Protein AF-A0A8J8JZP4-F1 (afdb_monomer_lite)

pLDDT: mean 74.87, std 22.91, range [29.62, 98.25]

Radius of gyration: 24.5 Å; chains: 1; bounding box: 74×83×49 Å

Structure (mmCIF, N/CA/C/O backbone):
data_AF-A0A8J8JZP4-F1
#
_entry.id   AF-A0A8J8JZP4-F1
#
loop_
_atom_site.group_PDB
_atom_site.id
_atom_site.type_symbol
_atom_site.label_atom_id
_atom_site.label_alt_id
_atom_site.label_comp_id
_atom_site.label_asym_id
_atom_site.label_entity_id
_atom_site.label_seq_id
_atom_site.pdbx_PDB_ins_code
_atom_site.Cartn_x
_atom_site.Cartn_y
_atom_site.Cartn_z
_atom_site.occupancy
_atom_site.B_iso_or_equiv
_atom_site.auth_seq_id
_atom_site.auth_comp_id
_atom_site.auth_asym_id
_atom_site.auth_atom_id
_atom_site.pdbx_PDB_model_num
ATOM 1 N N . MET A 1 1 ? 36.838 -51.949 23.622 1.00 34.31 1 MET A N 1
ATOM 2 C CA . MET A 1 1 ? 35.647 -51.985 24.506 1.00 34.31 1 MET A CA 1
ATOM 3 C C . MET A 1 1 ? 34.738 -53.095 24.003 1.00 34.31 1 MET A C 1
ATOM 5 O O . MET A 1 1 ? 34.378 -53.050 22.841 1.00 34.31 1 MET A O 1
ATOM 9 N N . ARG A 1 2 ? 34.695 -54.241 24.701 1.00 31.16 2 ARG A N 1
ATOM 10 C CA . ARG A 1 2 ? 33.618 -54.664 25.635 1.00 31.16 2 ARG A CA 1
ATOM 11 C C . ARG A 1 2 ? 32.252 -54.730 24.929 1.00 31.16 2 ARG A C 1
ATOM 13 O O . ARG A 1 2 ? 31.708 -53.693 24.594 1.00 31.16 2 ARG A O 1
ATOM 20 N N . LEU A 1 3 ? 31.853 -55.917 24.471 1.00 31.78 3 LEU A N 1
ATOM 21 C CA . LEU A 1 3 ? 31.099 -56.971 25.189 1.00 31.78 3 LEU A CA 1
ATOM 22 C C . LEU A 1 3 ? 29.579 -56.764 25.074 1.00 31.78 3 LEU A C 1
ATOM 24 O O . LEU A 1 3 ? 29.019 -55.883 25.712 1.00 31.78 3 LEU A O 1
ATOM 28 N N . LEU A 1 4 ? 28.994 -57.600 24.205 1.00 35.03 4 LEU A N 1
ATOM 29 C CA . LEU A 1 4 ? 27.761 -58.388 24.336 1.00 35.03 4 LEU A CA 1
ATOM 30 C C . LEU A 1 4 ? 26.787 -57.995 25.460 1.00 35.03 4 LEU A C 1
ATOM 32 O O . LEU A 1 4 ? 27.194 -57.973 26.611 1.00 35.03 4 LEU A O 1
ATOM 36 N N . PHE A 1 5 ? 25.490 -57.922 25.147 1.00 33.47 5 PHE A N 1
ATOM 37 C CA . PHE A 1 5 ? 24.497 -58.782 25.804 1.00 33.47 5 PHE A CA 1
ATOM 38 C C . PHE A 1 5 ? 23.275 -58.989 24.902 1.00 33.47 5 PHE A C 1
ATOM 40 O O . PHE A 1 5 ? 22.620 -58.046 24.468 1.00 33.47 5 PHE A O 1
ATOM 47 N N . ILE A 1 6 ? 23.007 -60.264 24.627 1.00 37.38 6 ILE A N 1
ATOM 48 C CA . ILE A 1 6 ? 21.750 -60.791 24.102 1.00 37.38 6 ILE A CA 1
ATOM 49 C C . ILE A 1 6 ? 20.792 -60.927 25.287 1.00 37.38 6 ILE A C 1
ATOM 51 O O . ILE A 1 6 ? 21.180 -61.476 26.317 1.00 37.38 6 ILE A O 1
ATOM 55 N N . LEU A 1 7 ? 19.538 -60.513 25.113 1.00 33.88 7 LEU A N 1
ATOM 56 C CA . LEU A 1 7 ? 18.413 -61.000 25.907 1.00 33.88 7 LEU A CA 1
ATOM 57 C C . LEU A 1 7 ? 17.306 -61.431 24.945 1.00 33.88 7 LEU A C 1
ATOM 59 O O . LEU A 1 7 ? 16.716 -60.617 24.242 1.00 33.88 7 LEU A O 1
ATOM 63 N N . ILE A 1 8 ? 17.070 -62.739 24.916 1.00 38.53 8 ILE A N 1
ATOM 64 C CA . ILE A 1 8 ? 15.886 -63.370 24.340 1.00 38.53 8 ILE A CA 1
ATOM 65 C C . ILE A 1 8 ? 14.921 -63.583 25.501 1.00 38.53 8 ILE A C 1
ATOM 67 O O . ILE A 1 8 ? 15.297 -64.246 26.462 1.00 38.53 8 ILE A O 1
ATOM 71 N N . PHE A 1 9 ? 13.680 -63.117 25.375 1.00 32.16 9 PHE A N 1
ATOM 72 C CA . PHE A 1 9 ? 12.539 -63.829 25.944 1.00 32.16 9 PHE A CA 1
ATOM 73 C C . PHE A 1 9 ? 11.369 -63.816 24.965 1.00 32.16 9 PHE A C 1
ATOM 75 O O . PHE A 1 9 ? 11.053 -62.815 24.327 1.00 32.16 9 PHE A O 1
ATOM 82 N N . ILE A 1 10 ? 10.802 -65.008 24.837 1.00 39.78 10 ILE A N 1
ATOM 83 C CA . ILE A 1 10 ? 9.757 -65.440 23.925 1.00 39.78 10 ILE A CA 1
ATOM 84 C C . ILE A 1 10 ? 8.415 -65.258 24.637 1.00 39.78 10 ILE A C 1
ATOM 86 O O . ILE A 1 10 ? 8.244 -65.778 25.738 1.00 39.78 10 ILE A O 1
ATOM 90 N N . SER A 1 11 ? 7.450 -64.626 23.974 1.00 33.50 11 SER A N 1
ATOM 91 C CA . SER A 1 11 ? 6.027 -64.951 24.118 1.00 33.50 11 SER A CA 1
ATOM 92 C C . SER A 1 11 ? 5.244 -64.435 22.904 1.00 33.50 11 SER A C 1
ATOM 94 O O . SER A 1 11 ? 5.174 -63.245 22.622 1.00 33.50 11 SER A O 1
ATOM 96 N N . SER A 1 12 ? 4.665 -65.365 22.150 1.00 33.47 12 SER A N 1
ATOM 97 C CA . SER A 1 12 ? 3.546 -65.135 21.222 1.00 33.47 12 SER A CA 1
ATOM 98 C C . SER A 1 12 ? 2.300 -65.793 21.838 1.00 33.47 12 SER A C 1
ATOM 100 O O . SER A 1 12 ? 2.461 -66.542 22.806 1.00 33.47 12 SER A O 1
ATOM 102 N N . PRO A 1 13 ? 1.093 -65.701 21.252 1.00 49.69 13 PRO A N 1
ATOM 103 C CA . PRO A 1 13 ? 0.536 -64.736 20.290 1.00 49.69 13 PRO A CA 1
ATOM 104 C C . PRO A 1 13 ? -0.788 -64.129 20.820 1.00 49.69 13 PRO A C 1
ATOM 106 O O . PRO A 1 13 ? -1.406 -64.728 21.686 1.00 49.69 13 PRO A O 1
ATOM 109 N N . LEU A 1 14 ? -1.301 -63.017 20.280 1.00 29.62 14 LEU A N 1
ATOM 110 C CA . LEU A 1 14 ? -2.760 -62.797 20.189 1.00 29.62 14 LEU A CA 1
ATOM 111 C C . LEU A 1 14 ? -3.092 -61.578 19.315 1.00 29.62 14 LEU A C 1
ATOM 113 O O . LEU A 1 14 ? -2.506 -60.510 19.463 1.00 29.62 14 LEU A O 1
ATOM 117 N N . CYS A 1 15 ? -4.040 -61.782 18.399 1.00 34.91 15 CYS A N 1
ATOM 118 C CA . CYS A 1 15 ? -4.673 -60.765 17.568 1.00 34.91 15 CYS A CA 1
ATOM 119 C C . CYS A 1 15 ? -5.188 -59.572 18.379 1.00 34.91 15 CYS A C 1
ATOM 121 O O . CYS A 1 15 ? -5.913 -59.756 19.353 1.00 34.91 15 CYS A O 1
ATOM 123 N N . ALA A 1 16 ? -4.967 -58.372 17.849 1.00 31.72 16 ALA A N 1
ATOM 124 C CA . ALA A 1 16 ? -5.984 -57.330 17.821 1.00 31.72 16 ALA A CA 1
ATOM 125 C C . ALA A 1 16 ? -5.721 -56.441 16.599 1.00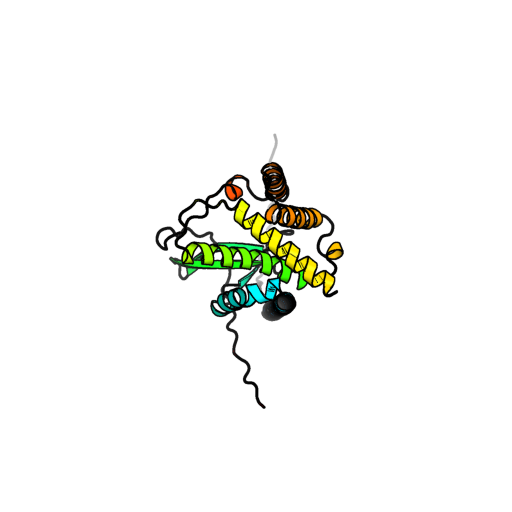 31.72 16 ALA A C 1
ATOM 127 O O . ALA A 1 16 ? -4.667 -55.816 16.486 1.00 31.72 16 ALA A O 1
ATOM 128 N N . GLU A 1 17 ? -6.676 -56.419 15.672 1.00 35.50 17 GLU A N 1
ATOM 129 C CA . GLU A 1 17 ? -6.800 -55.354 14.683 1.00 35.50 17 GLU A CA 1
ATOM 130 C C . GLU A 1 17 ? -6.902 -54.024 15.433 1.00 35.50 17 GLU A C 1
ATOM 132 O O . GLU A 1 17 ? -7.887 -53.761 16.121 1.00 35.50 17 GLU A O 1
ATOM 137 N N . VAL A 1 18 ? -5.887 -53.170 15.311 1.00 33.44 18 VAL A N 1
ATOM 138 C CA . VAL A 1 18 ? -6.036 -51.766 15.685 1.00 33.44 18 VAL A CA 1
ATOM 139 C C . VAL A 1 18 ? -6.576 -51.050 14.458 1.00 33.44 18 VAL A C 1
ATOM 141 O O . VAL A 1 18 ? -5.833 -50.646 13.564 1.00 33.44 18 VAL A O 1
ATOM 144 N N . GLN A 1 19 ? -7.901 -50.917 14.420 1.00 32.47 19 GLN A N 1
ATOM 145 C CA . GLN A 1 19 ? -8.563 -49.879 13.646 1.00 32.47 19 GLN A CA 1
ATOM 146 C C . GLN A 1 19 ? -8.023 -48.525 14.121 1.00 32.47 19 GLN A C 1
ATOM 148 O O . GLN A 1 19 ? -8.456 -47.994 15.141 1.00 32.47 19 GLN A O 1
ATOM 153 N N . PHE A 1 20 ? -7.096 -47.930 13.372 1.00 30.95 20 PHE A N 1
ATOM 154 C CA . PHE A 1 20 ? -6.978 -46.479 13.381 1.00 30.95 20 PHE A CA 1
ATOM 155 C C . PHE A 1 20 ? -8.152 -45.942 12.570 1.00 30.95 20 PHE A C 1
ATOM 157 O O . PHE A 1 20 ? -8.058 -45.724 11.364 1.00 30.95 20 PHE A O 1
ATOM 164 N N . ALA A 1 21 ? -9.281 -45.742 13.248 1.00 30.47 21 ALA A N 1
ATOM 165 C CA . ALA A 1 21 ? -10.246 -44.753 12.812 1.00 30.47 21 ALA A CA 1
ATOM 166 C C . ALA A 1 21 ? -9.529 -43.396 12.850 1.00 30.47 21 ALA A C 1
ATOM 168 O O . ALA A 1 21 ? -9.475 -42.727 13.880 1.00 30.47 21 ALA A O 1
ATOM 169 N N . GLN A 1 22 ? -8.914 -43.008 11.732 1.00 33.69 22 GLN A N 1
ATOM 170 C CA . GLN A 1 22 ? -8.645 -41.604 11.478 1.00 33.69 22 GLN A CA 1
ATOM 171 C C . GLN A 1 22 ? -10.002 -40.964 11.230 1.00 33.69 22 GLN A C 1
ATOM 173 O O . GLN A 1 22 ? -10.553 -41.027 10.132 1.00 33.69 22 GLN A O 1
ATOM 178 N N . THR A 1 23 ? -10.572 -40.395 12.287 1.00 33.47 23 THR A N 1
ATOM 179 C CA . THR A 1 23 ? -11.638 -39.412 12.159 1.00 33.47 23 THR A CA 1
ATOM 180 C C . THR A 1 23 ? -11.144 -38.367 11.153 1.00 33.47 23 THR A C 1
ATOM 182 O O . THR A 1 23 ? -10.070 -37.797 11.375 1.00 33.47 23 THR A O 1
ATOM 185 N N . PRO A 1 24 ? -11.851 -38.127 10.035 1.00 35.91 24 PRO A N 1
ATOM 186 C CA . PRO A 1 24 ? -11.506 -37.028 9.146 1.00 35.91 24 PRO A CA 1
ATOM 187 C C . PRO A 1 24 ? -11.458 -35.741 9.980 1.00 35.91 24 PRO A C 1
ATOM 189 O O . PRO A 1 24 ? -12.314 -35.581 10.860 1.00 35.91 24 PRO A O 1
ATOM 192 N N . PRO A 1 25 ? -10.496 -34.828 9.755 1.00 38.66 25 PRO A N 1
ATOM 193 C CA . PRO A 1 25 ? -10.532 -33.529 10.413 1.00 38.66 25 PRO A CA 1
ATOM 194 C C . PRO A 1 25 ? -11.905 -32.909 10.146 1.00 38.66 25 PRO A C 1
ATOM 196 O O . PRO A 1 25 ? -12.382 -32.920 9.007 1.00 38.66 25 PRO A O 1
ATOM 199 N N . SER A 1 26 ? -12.580 -32.472 11.213 1.00 37.91 26 SER A N 1
ATOM 200 C CA . SER A 1 26 ? -13.977 -32.055 11.134 1.00 37.91 26 SER A CA 1
ATOM 201 C C . SER A 1 26 ? -14.129 -30.963 10.072 1.00 37.91 26 SER A C 1
ATOM 203 O O . SER A 1 26 ? -13.488 -29.913 10.114 1.00 37.91 26 SER A O 1
ATOM 205 N N . GLN A 1 27 ? -14.994 -31.210 9.087 1.00 42.12 27 GLN A N 1
ATOM 206 C CA . GLN A 1 27 ? -15.327 -30.222 8.056 1.00 42.12 27 GLN A CA 1
ATOM 207 C C . GLN A 1 27 ? -16.022 -28.977 8.643 1.00 42.12 27 GLN A C 1
ATOM 209 O O . GLN A 1 27 ? -16.117 -27.959 7.963 1.00 42.12 27 GLN A O 1
ATOM 214 N N . GLN A 1 28 ? -16.459 -29.035 9.907 1.00 41.41 28 GLN A N 1
ATOM 215 C CA . GLN A 1 28 ? -17.099 -27.929 10.620 1.00 41.41 28 GLN A CA 1
ATOM 216 C C . GLN A 1 28 ? -16.127 -26.774 10.922 1.00 41.41 28 GLN A C 1
ATOM 218 O O . GLN A 1 28 ? -16.486 -25.627 10.681 1.00 41.41 28 GLN A O 1
ATOM 223 N N . ASN A 1 29 ? -14.869 -27.047 11.297 1.00 42.59 29 ASN A N 1
ATOM 224 C CA . ASN A 1 29 ? -13.903 -25.979 11.615 1.00 42.59 29 ASN A CA 1
ATOM 225 C C . ASN A 1 29 ? -13.421 -25.194 10.383 1.00 42.59 29 ASN A C 1
ATOM 227 O O . ASN A 1 29 ? -13.049 -24.031 10.496 1.00 42.59 29 ASN A O 1
ATOM 231 N N . ILE A 1 30 ? -13.422 -25.818 9.200 1.00 48.66 30 ILE A N 1
ATOM 232 C CA . ILE A 1 30 ? -12.968 -25.182 7.951 1.00 48.66 30 ILE A CA 1
ATOM 233 C C . ILE A 1 30 ? -14.054 -24.256 7.385 1.00 48.66 30 ILE A C 1
ATOM 235 O O . ILE A 1 30 ? -13.742 -23.279 6.711 1.00 48.66 30 ILE A O 1
ATOM 239 N N . SER A 1 31 ? -15.334 -24.559 7.618 1.00 52.62 31 SER A N 1
ATOM 240 C CA . SER A 1 31 ? -16.439 -23.725 7.130 1.00 52.62 31 SER A CA 1
ATOM 241 C C . SER A 1 31 ? -16.540 -22.415 7.910 1.00 52.62 31 SER A C 1
ATOM 243 O O . SER A 1 31 ? -16.653 -21.356 7.302 1.00 52.62 31 SER A O 1
ATOM 245 N N . GLU A 1 32 ? -16.432 -22.483 9.239 1.00 56.00 32 GLU A N 1
ATOM 246 C CA . GLU A 1 32 ? -16.538 -21.313 10.119 1.00 56.00 32 GLU A CA 1
ATOM 247 C C . GLU A 1 32 ? -15.367 -20.340 9.935 1.00 56.00 32 GLU A C 1
ATOM 249 O O . GLU A 1 32 ? -15.582 -19.133 9.844 1.00 56.00 32 GLU A O 1
ATOM 254 N N . SER A 1 33 ? -14.133 -20.843 9.794 1.00 56.59 33 SER A N 1
ATOM 255 C CA . SER A 1 33 ? -12.961 -19.984 9.571 1.00 56.59 33 SER A CA 1
ATOM 256 C C . SER A 1 33 ? -13.005 -19.275 8.214 1.00 56.59 33 SER A C 1
ATOM 258 O O . SER A 1 33 ? -12.615 -18.118 8.100 1.00 56.59 33 SER A O 1
ATOM 260 N N . VAL A 1 34 ? -13.499 -19.955 7.173 1.00 57.84 34 VAL A N 1
ATOM 261 C CA . VAL A 1 34 ? -13.647 -19.371 5.830 1.00 57.84 34 VAL A CA 1
ATOM 262 C C . VAL A 1 34 ? -14.725 -18.286 5.823 1.00 57.84 34 VAL A C 1
ATOM 264 O O . VAL A 1 34 ? -14.553 -17.252 5.178 1.00 57.84 34 VAL A O 1
ATOM 267 N N . GLU A 1 35 ? -15.822 -18.492 6.548 1.00 61.00 35 GLU A N 1
ATOM 268 C CA . GLU A 1 35 ? -16.905 -17.515 6.644 1.00 61.00 35 GLU A CA 1
ATOM 269 C C . GLU A 1 35 ? -16.517 -16.294 7.492 1.00 61.00 35 GLU A C 1
ATOM 271 O O . GLU A 1 35 ? -16.809 -15.165 7.096 1.00 61.00 35 GLU A O 1
ATOM 276 N N . PHE A 1 36 ? -15.771 -16.498 8.582 1.00 60.28 36 PHE A N 1
ATOM 277 C CA . PHE A 1 36 ? -15.194 -15.427 9.400 1.00 60.28 36 PHE A CA 1
ATOM 278 C C . PHE A 1 36 ? -14.217 -14.552 8.600 1.00 60.28 36 PHE A C 1
ATOM 280 O O . PHE A 1 36 ? -14.387 -13.335 8.531 1.00 60.28 36 PHE A O 1
ATOM 287 N N . ASN A 1 37 ? -13.263 -15.166 7.895 1.00 72.12 37 ASN A N 1
ATOM 288 C CA . ASN A 1 37 ? -12.287 -14.442 7.074 1.00 72.12 37 ASN A CA 1
ATOM 289 C C . ASN A 1 37 ? -12.974 -13.619 5.967 1.00 72.12 37 ASN A C 1
ATOM 291 O O . ASN A 1 37 ? -12.585 -12.488 5.675 1.00 72.12 37 ASN A O 1
ATOM 295 N N . ARG A 1 38 ? -14.058 -14.147 5.383 1.00 74.94 38 ARG A N 1
ATOM 296 C CA . ARG A 1 38 ? -14.877 -13.416 4.406 1.00 74.94 38 ARG A CA 1
ATOM 297 C C . ARG A 1 38 ? -15.566 -12.197 5.023 1.00 74.94 38 ARG A C 1
ATOM 299 O O . ARG A 1 38 ? -15.676 -11.170 4.357 1.00 74.94 38 ARG A O 1
ATOM 306 N N . GLN A 1 39 ? -16.045 -12.297 6.260 1.00 84.88 39 GLN A N 1
ATOM 307 C CA . GLN A 1 39 ? -16.653 -11.162 6.954 1.00 84.88 39 GLN A CA 1
ATOM 308 C C . GLN A 1 39 ? -15.629 -10.061 7.242 1.00 84.88 39 GLN A C 1
ATOM 310 O O . GLN A 1 39 ? -15.934 -8.901 6.969 1.00 84.88 39 GLN A O 1
ATOM 315 N N . GLU A 1 40 ? -14.421 -10.408 7.692 1.00 87.56 40 GLU A N 1
ATOM 316 C CA . GLU A 1 40 ? -13.343 -9.435 7.930 1.00 87.56 40 GLU A CA 1
ATOM 317 C C . GLU A 1 40 ? -12.966 -8.676 6.650 1.00 87.56 40 GLU A C 1
ATOM 319 O O . GLU A 1 40 ? -12.916 -7.447 6.658 1.00 87.56 40 GLU A O 1
ATOM 324 N N . LEU A 1 41 ? -12.822 -9.367 5.511 1.00 90.75 41 LEU A N 1
ATOM 325 C CA . LEU A 1 41 ? -12.558 -8.700 4.229 1.00 90.75 41 LEU A CA 1
ATOM 326 C C . LEU A 1 41 ? -13.702 -7.765 3.811 1.00 90.75 41 LEU A C 1
ATOM 328 O O . LEU A 1 41 ? -13.460 -6.651 3.350 1.00 90.75 41 LEU A O 1
ATOM 332 N N . LEU A 1 42 ? -14.959 -8.174 4.003 1.00 92.88 42 LEU A N 1
ATOM 333 C CA . LEU A 1 42 ? -16.108 -7.313 3.712 1.00 92.88 42 LEU A CA 1
ATOM 334 C C . LEU A 1 42 ? -16.155 -6.082 4.627 1.00 92.88 42 LEU A C 1
ATOM 336 O O . LEU A 1 42 ? -16.536 -4.999 4.179 1.00 92.88 42 LEU A O 1
ATOM 340 N N . MET A 1 43 ? -15.785 -6.223 5.900 1.00 94.75 43 MET A N 1
ATOM 341 C CA . MET A 1 43 ? -15.668 -5.093 6.823 1.00 94.75 43 MET A CA 1
ATOM 342 C C . MET A 1 43 ? -14.509 -4.172 6.435 1.00 94.75 43 MET A C 1
ATOM 344 O O . MET A 1 43 ? -14.692 -2.954 6.417 1.00 94.75 43 MET A O 1
ATOM 348 N N . ALA A 1 44 ? -13.366 -4.732 6.036 1.00 96.25 44 ALA A N 1
ATOM 349 C CA . ALA A 1 44 ? -12.228 -3.981 5.526 1.00 96.25 44 ALA A CA 1
ATOM 350 C C . ALA A 1 44 ? -12.607 -3.151 4.289 1.00 96.25 44 ALA A C 1
ATOM 352 O O . ALA A 1 44 ? -12.397 -1.941 4.276 1.00 96.25 44 ALA A O 1
ATOM 353 N N . ILE A 1 45 ? -13.265 -3.750 3.291 1.00 96.69 45 ILE A N 1
ATOM 354 C CA . ILE A 1 45 ? -13.745 -3.042 2.089 1.00 96.69 45 ILE A CA 1
ATOM 355 C C . ILE A 1 45 ? -14.720 -1.916 2.463 1.00 96.69 45 ILE A C 1
ATOM 357 O O . ILE A 1 45 ? -14.618 -0.799 1.953 1.00 96.69 45 ILE A O 1
ATOM 361 N N . LYS A 1 46 ? -15.643 -2.173 3.400 1.00 96.50 46 LYS A N 1
ATOM 362 C CA . LYS A 1 46 ? -16.564 -1.142 3.901 1.00 96.50 46 LYS A CA 1
ATOM 363 C C . LYS A 1 46 ? -15.832 0.018 4.569 1.00 96.50 46 LYS A C 1
ATOM 365 O O . LYS A 1 46 ? -16.308 1.142 4.444 1.00 96.50 46 LYS A O 1
ATOM 370 N N . LEU A 1 47 ? -14.733 -0.238 5.284 1.00 96.69 47 LEU A N 1
ATOM 371 C CA . LEU A 1 47 ? -13.887 0.802 5.875 1.00 96.69 47 LEU A CA 1
ATOM 372 C C . LEU A 1 47 ? -13.149 1.601 4.800 1.00 96.69 47 LEU A C 1
ATOM 374 O O . LEU A 1 47 ? -13.141 2.828 4.879 1.00 96.69 47 LEU A O 1
ATOM 378 N N . VAL A 1 48 ? -12.594 0.934 3.781 1.00 97.88 48 VAL A N 1
ATOM 379 C CA . VAL A 1 48 ? -11.936 1.602 2.646 1.00 97.88 48 VAL A CA 1
ATOM 380 C C . VAL A 1 48 ? -12.875 2.637 2.022 1.00 97.88 48 VAL A C 1
ATOM 382 O O . VAL A 1 48 ? -12.536 3.820 1.948 1.00 97.88 48 VAL A O 1
ATOM 385 N N . ALA A 1 49 ? -14.110 2.235 1.721 1.00 97.06 49 ALA A N 1
ATOM 386 C CA . ALA A 1 49 ? -15.132 3.090 1.119 1.00 97.06 49 ALA A CA 1
ATOM 387 C C . ALA A 1 49 ? -15.620 4.268 2.000 1.00 97.06 49 ALA A C 1
ATOM 389 O O . ALA A 1 49 ? -16.492 5.020 1.576 1.00 97.06 49 ALA A O 1
ATOM 390 N N . LYS A 1 50 ? -15.122 4.443 3.236 1.00 97.25 50 LYS A N 1
ATOM 391 C CA . LYS A 1 50 ? -15.442 5.611 4.089 1.00 97.25 50 LYS A CA 1
ATOM 392 C C . LYS A 1 50 ? -14.532 6.814 3.860 1.00 97.25 50 LYS A C 1
ATOM 394 O O . LYS A 1 50 ? -14.793 7.876 4.424 1.00 97.25 50 LYS A O 1
ATOM 399 N N . THR A 1 51 ? -13.455 6.640 3.108 1.00 97.75 51 THR A N 1
ATOM 400 C CA . THR A 1 51 ? -12.415 7.654 2.900 1.00 97.75 51 THR A CA 1
ATOM 401 C C . THR A 1 51 ? -12.398 8.097 1.448 1.00 97.75 51 THR A C 1
ATOM 403 O O . THR A 1 51 ? -12.708 7.306 0.563 1.00 97.75 51 THR A O 1
ATOM 406 N N . LYS A 1 52 ? -11.966 9.330 1.188 1.00 97.44 52 LYS A N 1
ATOM 407 C CA . LYS A 1 52 ? -11.760 9.824 -0.174 1.00 97.44 52 LYS A CA 1
ATOM 408 C C . LYS A 1 52 ? -10.699 8.981 -0.888 1.00 97.44 52 LYS A C 1
ATOM 410 O O . LYS A 1 52 ? -10.916 8.553 -2.016 1.00 97.44 52 LYS A O 1
ATOM 415 N N . THR A 1 53 ? -9.580 8.703 -0.212 1.00 96.50 53 THR A N 1
ATOM 416 C CA . THR A 1 53 ? -8.518 7.832 -0.743 1.00 96.50 53 THR A CA 1
ATOM 417 C C . THR A 1 53 ? -9.071 6.460 -1.156 1.00 96.50 53 THR A C 1
ATOM 419 O O . THR A 1 53 ? -8.773 5.963 -2.239 1.00 96.50 53 THR A O 1
ATOM 422 N N . GLY A 1 54 ? -9.923 5.851 -0.329 1.00 96.19 54 GLY A N 1
ATOM 423 C CA . GLY A 1 54 ? -10.528 4.558 -0.633 1.00 96.19 54 GLY A CA 1
ATOM 424 C C . GLY A 1 54 ? -11.637 4.603 -1.687 1.00 96.19 54 GLY A C 1
ATOM 425 O O . GLY A 1 54 ? -11.747 3.669 -2.480 1.00 96.19 54 GLY A O 1
ATOM 426 N N . GLU A 1 55 ? -12.418 5.682 -1.768 1.00 96.56 55 GLU A N 1
ATOM 427 C CA . GLU A 1 55 ? -13.371 5.909 -2.866 1.00 96.56 55 GLU A CA 1
ATOM 428 C C . GLU A 1 55 ? -12.654 5.913 -4.227 1.00 96.56 55 GLU A C 1
ATOM 430 O O . GLU A 1 55 ? -13.117 5.271 -5.168 1.00 96.56 55 GLU A O 1
ATOM 435 N N . GLU A 1 56 ? -11.478 6.545 -4.319 1.00 96.94 56 GLU A N 1
ATOM 436 C CA . GLU A 1 56 ? -10.654 6.547 -5.538 1.00 96.94 56 GLU A CA 1
ATOM 437 C C . GLU A 1 56 ? -10.129 5.147 -5.913 1.00 96.94 56 GLU A C 1
ATOM 439 O O . GLU A 1 56 ? -9.929 4.856 -7.094 1.00 96.94 56 GLU A O 1
ATOM 444 N N . LEU A 1 57 ? -9.920 4.266 -4.928 1.00 97.06 57 LEU A N 1
ATOM 445 C CA . LEU A 1 57 ? -9.444 2.891 -5.136 1.00 97.06 57 LEU A CA 1
ATOM 446 C C . LEU A 1 57 ? -10.574 1.868 -5.327 1.00 97.06 57 LEU A C 1
ATOM 448 O O . LEU A 1 57 ? -10.321 0.760 -5.801 1.00 97.06 57 LEU A O 1
ATOM 452 N N . THR A 1 58 ? -11.820 2.227 -5.009 1.00 96.00 58 THR A N 1
ATOM 453 C CA . THR A 1 58 ? -12.978 1.317 -5.056 1.00 96.00 58 THR A CA 1
ATOM 454 C C . THR A 1 58 ? -13.172 0.649 -6.425 1.00 96.00 58 THR A C 1
ATOM 456 O O . THR A 1 58 ? -13.323 -0.571 -6.447 1.00 96.00 58 THR A O 1
ATOM 459 N N . PRO A 1 59 ? -13.066 1.349 -7.576 1.00 95.19 59 PRO A N 1
ATOM 460 C CA . PRO A 1 59 ? -13.206 0.698 -8.881 1.00 95.19 59 PRO A CA 1
ATOM 461 C C . PRO A 1 59 ? -12.189 -0.428 -9.122 1.00 95.19 59 PRO A C 1
ATOM 463 O O . PRO A 1 59 ? -12.507 -1.427 -9.764 1.00 95.19 59 PRO A O 1
ATOM 466 N N . PHE A 1 60 ? -10.971 -0.286 -8.591 1.00 94.56 60 PHE A N 1
ATOM 467 C CA . PHE A 1 60 ? -9.918 -1.294 -8.707 1.00 94.56 60 PHE A CA 1
ATOM 468 C C . PHE A 1 60 ? -10.161 -2.477 -7.763 1.00 94.56 60 PHE A C 1
ATOM 470 O O . PHE A 1 60 ? -9.914 -3.621 -8.138 1.00 94.56 60 PHE A O 1
ATOM 477 N N . ILE A 1 61 ? -10.684 -2.213 -6.560 1.00 94.25 61 ILE A N 1
ATOM 478 C CA . ILE A 1 61 ? -11.118 -3.259 -5.623 1.00 94.25 61 ILE A CA 1
ATOM 479 C C . ILE A 1 61 ? -12.238 -4.089 -6.253 1.00 94.25 61 ILE A C 1
ATOM 481 O O . ILE A 1 61 ? -12.148 -5.314 -6.272 1.00 94.25 61 ILE A O 1
ATOM 485 N N . ASP A 1 62 ? -13.257 -3.437 -6.813 1.00 91.69 62 ASP A N 1
ATOM 486 C CA . ASP A 1 62 ? -14.389 -4.107 -7.456 1.00 91.69 62 ASP A CA 1
ATOM 487 C C . ASP A 1 62 ? -13.938 -4.972 -8.638 1.00 91.69 62 ASP A C 1
ATOM 489 O O . ASP A 1 62 ? -14.374 -6.116 -8.775 1.00 91.69 62 ASP A O 1
ATOM 493 N N . GLU A 1 63 ? -13.026 -4.461 -9.470 1.00 88.81 63 GLU A N 1
ATOM 494 C CA . GLU A 1 63 ? -12.438 -5.211 -10.581 1.00 88.81 63 GLU A CA 1
ATOM 495 C C . GLU A 1 63 ? -11.693 -6.466 -10.099 1.00 88.81 63 GLU A C 1
ATOM 497 O O . GLU A 1 63 ? -11.896 -7.554 -10.647 1.00 88.81 63 GLU A O 1
ATOM 502 N N . LEU A 1 64 ? -10.858 -6.343 -9.064 1.00 88.56 64 LEU A N 1
ATOM 503 C CA . LEU A 1 64 ? -10.110 -7.469 -8.502 1.00 88.56 64 LEU A CA 1
ATOM 504 C C . LEU A 1 64 ? -11.032 -8.493 -7.825 1.00 88.56 64 LEU A C 1
ATOM 506 O O . LEU A 1 64 ? -10.799 -9.694 -7.950 1.00 88.56 64 LEU A O 1
ATOM 510 N N . LEU A 1 65 ? -12.103 -8.051 -7.160 1.00 87.94 65 LEU A N 1
ATOM 511 C CA . LEU A 1 65 ? -13.114 -8.938 -6.573 1.00 87.94 65 LEU A CA 1
ATOM 512 C C . LEU A 1 65 ? -13.891 -9.710 -7.643 1.00 87.94 65 LEU A C 1
ATOM 514 O O . LEU A 1 65 ? -14.091 -10.913 -7.499 1.00 87.94 65 LEU A O 1
ATOM 518 N N . GLN A 1 66 ? -14.304 -9.049 -8.729 1.00 85.31 66 GLN A N 1
ATOM 519 C CA . GLN A 1 66 ? -14.996 -9.702 -9.849 1.00 85.31 66 GLN A CA 1
ATOM 520 C C . GLN A 1 66 ? -14.130 -10.770 -10.525 1.00 85.31 66 GLN A C 1
ATOM 522 O O . GLN A 1 66 ? -14.656 -11.754 -11.045 1.00 85.31 66 GLN A O 1
ATOM 527 N N . GLN A 1 67 ? -12.811 -10.578 -10.510 1.00 82.94 67 GLN A N 1
ATOM 528 C CA . GLN A 1 67 ? -11.833 -11.523 -11.045 1.00 82.94 67 GLN A CA 1
ATOM 529 C C . GLN A 1 67 ? -11.381 -12.581 -10.027 1.00 82.94 67 GLN A C 1
ATOM 531 O O . GLN A 1 67 ? -10.576 -13.431 -10.397 1.00 82.94 67 GLN A O 1
ATOM 536 N N . ASP A 1 68 ? -11.881 -12.543 -8.785 1.00 83.75 68 ASP A N 1
ATOM 537 C CA . ASP A 1 68 ? -11.447 -13.412 -7.680 1.00 83.75 68 ASP A CA 1
ATOM 538 C C . ASP A 1 68 ? -9.926 -13.335 -7.442 1.00 83.75 68 ASP A C 1
ATOM 540 O O . ASP A 1 68 ? -9.256 -14.350 -7.320 1.00 83.75 68 ASP A O 1
ATOM 544 N N . LYS A 1 69 ? -9.365 -12.117 -7.414 1.00 85.38 69 LYS A N 1
ATOM 545 C CA . LYS A 1 69 ? -7.914 -11.846 -7.301 1.00 85.38 69 LYS A CA 1
ATOM 546 C C . LYS A 1 69 ? -7.470 -11.268 -5.961 1.00 85.38 69 LYS A C 1
ATOM 548 O O . LYS A 1 69 ? -6.315 -10.875 -5.817 1.00 85.38 69 LYS A O 1
ATOM 553 N N . ILE A 1 70 ? -8.377 -11.182 -4.991 1.00 87.50 70 ILE A N 1
ATOM 554 C CA . ILE A 1 70 ? -8.053 -10.818 -3.609 1.00 87.50 70 ILE A CA 1
ATOM 555 C C . ILE A 1 70 ? -8.197 -12.076 -2.765 1.00 87.50 70 ILE A C 1
ATOM 557 O O . ILE A 1 70 ? -9.300 -12.589 -2.575 1.00 87.50 70 ILE A O 1
ATOM 561 N N . HIS A 1 71 ? -7.075 -12.571 -2.263 1.00 85.31 71 HIS A N 1
ATOM 562 C CA . HIS A 1 71 ? -6.998 -13.809 -1.509 1.00 85.31 71 HIS A CA 1
ATOM 563 C C . HIS A 1 71 ? -6.596 -13.534 -0.066 1.00 85.31 71 HIS A C 1
ATOM 565 O O . HIS A 1 71 ? -5.711 -12.728 0.210 1.00 85.31 71 HIS A O 1
ATOM 571 N N . LEU A 1 72 ? -7.225 -14.253 0.859 1.00 84.19 72 LEU A N 1
ATOM 572 C CA . LEU A 1 72 ? -6.815 -14.281 2.257 1.00 84.19 72 LEU A CA 1
ATOM 573 C C . LEU A 1 72 ? -5.966 -15.525 2.480 1.00 84.19 72 LEU A C 1
ATOM 575 O O . LEU A 1 72 ? -6.383 -16.634 2.138 1.00 84.19 72 LEU A O 1
ATOM 579 N N . THR A 1 73 ? -4.777 -15.342 3.035 1.00 81.75 73 THR A N 1
ATOM 580 C CA . THR A 1 73 ? -3.835 -16.431 3.281 1.00 81.75 73 THR A CA 1
ATOM 581 C C . THR A 1 73 ? -3.083 -16.207 4.577 1.00 81.75 73 THR A C 1
ATOM 583 O O . THR A 1 73 ? -2.887 -15.080 5.022 1.00 81.75 73 THR A O 1
ATOM 586 N N . LYS A 1 74 ? -2.604 -17.294 5.171 1.00 80.69 74 LYS A N 1
ATOM 587 C CA . LYS A 1 74 ? -1.746 -17.223 6.341 1.00 80.69 74 LYS A CA 1
ATOM 588 C C . LYS A 1 74 ? -0.337 -16.808 5.925 1.00 80.69 74 LYS A C 1
ATOM 590 O O . LYS A 1 74 ? 0.415 -17.624 5.386 1.00 80.69 74 LYS A O 1
ATOM 595 N N . LEU A 1 75 ? 0.025 -15.558 6.201 1.00 78.62 75 LEU A N 1
ATOM 596 C CA . LEU A 1 75 ? 1.386 -15.051 6.014 1.00 78.62 75 LEU A CA 1
ATOM 597 C C . LEU A 1 75 ? 2.196 -15.147 7.316 1.00 78.62 75 LEU A C 1
ATOM 599 O O . LEU A 1 75 ? 1.686 -15.506 8.382 1.00 78.62 75 LEU A O 1
ATOM 603 N N . GLN A 1 76 ? 3.499 -14.873 7.229 1.00 75.88 76 GLN A N 1
ATOM 604 C CA . GLN A 1 76 ? 4.354 -14.812 8.415 1.00 75.88 76 GLN A CA 1
ATOM 605 C C . GLN A 1 76 ? 3.894 -13.685 9.351 1.00 75.88 76 GLN A C 1
ATOM 607 O O . GLN A 1 76 ? 3.363 -12.664 8.916 1.00 75.88 76 GLN A O 1
ATOM 612 N N . LYS A 1 77 ? 4.101 -13.858 10.662 1.00 70.06 77 LYS A N 1
ATOM 613 C CA . LYS A 1 77 ? 3.748 -12.829 11.649 1.00 70.06 77 LYS A CA 1
ATOM 614 C C . LYS A 1 77 ? 4.484 -11.523 11.319 1.00 70.06 77 LYS A C 1
ATOM 616 O O . LYS A 1 77 ? 5.699 -11.542 11.167 1.00 70.06 77 LYS A O 1
ATOM 621 N N . GLY A 1 78 ? 3.746 -10.415 11.255 1.00 67.50 78 GLY A N 1
ATOM 622 C CA . GLY A 1 78 ? 4.282 -9.098 10.887 1.00 67.50 78 GLY A CA 1
ATOM 623 C C . GLY A 1 78 ? 4.221 -8.786 9.389 1.00 67.50 78 GLY A C 1
ATOM 624 O O . GLY A 1 78 ? 4.486 -7.650 9.018 1.00 67.50 78 GLY A O 1
ATOM 625 N N . HIS A 1 79 ? 3.824 -9.751 8.554 1.00 77.62 79 HIS A N 1
ATOM 626 C CA . HIS A 1 79 ? 3.541 -9.548 7.137 1.00 77.62 79 HIS A CA 1
ATOM 627 C C . HIS A 1 79 ? 2.059 -9.201 6.955 1.00 77.62 79 HIS A C 1
ATOM 629 O O . HIS A 1 79 ? 1.198 -9.998 7.328 1.00 77.62 79 HIS A O 1
ATOM 635 N N . TYR A 1 80 ? 1.755 -8.022 6.415 1.00 75.94 80 TYR A N 1
ATOM 636 C CA . TYR A 1 80 ? 0.380 -7.532 6.275 1.00 75.94 80 TYR A CA 1
ATOM 637 C C . TYR A 1 80 ? -0.281 -7.998 4.968 1.00 75.94 80 TYR A C 1
ATOM 639 O O . TYR A 1 80 ? -1.397 -8.520 4.991 1.00 75.94 80 TYR A O 1
ATOM 647 N N . GLY A 1 81 ? 0.435 -7.912 3.853 1.00 76.00 81 GLY A N 1
ATOM 648 C CA . GLY A 1 81 ? -0.028 -8.379 2.557 1.00 76.00 81 GLY A CA 1
ATOM 649 C C . GLY A 1 81 ? 1.082 -8.324 1.521 1.00 76.00 81 GLY A C 1
ATOM 650 O O . GLY A 1 81 ? 2.154 -7.790 1.786 1.00 76.00 81 GLY A O 1
ATOM 651 N N . GLU A 1 82 ? 0.808 -8.920 0.369 1.00 77.25 82 GLU A N 1
ATOM 652 C CA . GLU A 1 82 ? 1.663 -8.891 -0.809 1.00 77.25 82 GLU A CA 1
ATOM 653 C C . GLU A 1 82 ? 0.781 -8.734 -2.048 1.00 77.25 82 GLU A C 1
ATOM 655 O O . GLU A 1 82 ? -0.259 -9.389 -2.176 1.00 77.25 82 GLU A O 1
ATOM 660 N N . SER A 1 83 ? 1.225 -7.936 -3.008 1.00 71.69 83 SER A N 1
ATOM 661 C CA . SER A 1 83 ? 0.731 -7.970 -4.378 1.00 71.69 83 SER A CA 1
ATOM 662 C C . SER A 1 83 ? 1.802 -8.575 -5.267 1.00 71.69 83 SER A C 1
ATOM 664 O O . SER A 1 83 ? 2.994 -8.294 -5.151 1.00 71.69 83 SER A O 1
ATOM 666 N N . GLY A 1 84 ? 1.376 -9.468 -6.151 1.00 67.00 84 GLY A N 1
ATOM 667 C CA . GLY A 1 84 ? 2.289 -10.219 -6.995 1.00 67.00 84 GLY A CA 1
ATOM 668 C C . GLY A 1 84 ? 1.767 -10.317 -8.410 1.00 67.00 84 GLY A C 1
ATOM 669 O O . GLY A 1 84 ? 0.589 -10.581 -8.634 1.00 67.00 84 GLY A O 1
ATOM 670 N N . GLU A 1 85 ? 2.663 -10.154 -9.378 1.00 63.81 85 GLU A N 1
ATOM 671 C CA . GLU A 1 85 ? 2.468 -10.732 -10.702 1.00 63.81 85 GLU A CA 1
ATOM 672 C C . GLU A 1 85 ? 2.752 -12.227 -10.584 1.00 63.81 85 GLU A C 1
ATOM 674 O O . GLU A 1 85 ? 3.853 -12.612 -10.178 1.00 63.81 85 GLU A O 1
ATOM 679 N N . GLY A 1 86 ? 1.809 -13.094 -10.944 1.00 57.78 86 GLY A N 1
ATOM 680 C CA . GLY A 1 86 ? 2.125 -14.511 -10.864 1.00 57.78 86 GLY A CA 1
ATOM 681 C C . GLY A 1 86 ? 1.348 -15.436 -11.765 1.00 57.78 86 GLY A C 1
ATOM 682 O O . GLY A 1 86 ? 0.304 -15.137 -12.346 1.00 57.78 86 GLY A O 1
ATOM 683 N N . CYS A 1 87 ? 1.964 -16.601 -11.888 1.00 56.53 87 CYS A N 1
ATOM 684 C CA . CYS A 1 87 ? 1.401 -17.768 -12.518 1.00 56.53 87 CYS A CA 1
ATOM 685 C C . CYS A 1 87 ? 0.890 -18.681 -11.412 1.00 56.53 87 CYS A C 1
ATOM 687 O O . CYS A 1 87 ? 1.619 -18.940 -10.453 1.00 56.53 87 CYS A O 1
ATOM 689 N N . VAL A 1 88 ? -0.290 -19.254 -11.586 1.00 57.62 88 VAL A N 1
ATOM 690 C CA . VAL A 1 88 ? -0.755 -20.361 -10.747 1.00 57.62 88 VAL A CA 1
ATOM 691 C C . VAL A 1 88 ? -0.616 -21.677 -11.495 1.00 57.62 88 VAL A C 1
ATOM 693 O O . VAL A 1 88 ? -0.683 -21.721 -12.724 1.00 57.62 88 VAL A O 1
ATOM 696 N N . ILE A 1 89 ? -0.440 -22.774 -10.762 1.00 51.06 89 ILE A N 1
ATOM 697 C CA . ILE A 1 89 ? -0.434 -24.112 -11.355 1.00 51.06 89 ILE A CA 1
ATOM 698 C C . ILE A 1 89 ? -1.859 -24.674 -11.307 1.00 51.06 89 ILE A C 1
ATOM 700 O O . ILE A 1 89 ? -2.400 -24.918 -10.229 1.00 51.06 89 ILE A O 1
ATOM 704 N N . LYS A 1 90 ? -2.468 -24.919 -12.472 1.00 54.47 90 LYS A N 1
ATOM 705 C CA . LYS A 1 90 ? -3.733 -25.664 -12.604 1.00 54.47 90 LYS A CA 1
ATOM 706 C C . LYS A 1 90 ? -3.446 -26.930 -13.408 1.00 54.47 90 LYS A C 1
ATOM 708 O O . LYS A 1 90 ? -2.806 -26.871 -14.450 1.00 54.47 90 LYS A O 1
ATOM 713 N N . ASP A 1 91 ? -3.848 -28.089 -12.895 1.00 69.06 91 ASP A N 1
ATOM 714 C CA . ASP A 1 91 ? -3.698 -29.383 -13.585 1.00 69.06 91 ASP A CA 1
ATOM 715 C C . ASP A 1 91 ? -2.263 -29.668 -14.085 1.00 69.06 91 ASP A C 1
ATOM 717 O O . ASP A 1 91 ? -2.044 -30.192 -15.176 1.00 69.06 91 ASP A O 1
ATOM 721 N N . GLY A 1 92 ? -1.263 -29.280 -13.283 1.00 57.78 92 GLY A N 1
ATOM 722 C CA . GLY A 1 92 ? 0.159 -29.467 -13.594 1.00 57.78 92 GLY A CA 1
ATOM 723 C C . GLY A 1 92 ? 0.736 -28.498 -14.635 1.00 57.78 92 GLY A C 1
ATOM 724 O O . GLY A 1 92 ? 1.879 -28.680 -15.046 1.00 57.78 92 GLY A O 1
ATOM 725 N N . LYS A 1 93 ? -0.017 -27.476 -15.060 1.00 50.28 93 LYS A N 1
ATOM 726 C CA . LYS A 1 93 ? 0.430 -26.435 -15.999 1.00 50.28 93 LYS A CA 1
ATOM 727 C C . LYS A 1 93 ? 0.402 -25.059 -15.346 1.00 50.28 93 LYS A C 1
ATOM 729 O O . LYS A 1 93 ? -0.495 -24.770 -14.559 1.00 50.28 93 LYS A O 1
ATOM 734 N N . TYR A 1 94 ? 1.366 -24.214 -15.697 1.00 58.03 94 TYR A N 1
ATOM 735 C CA . TYR A 1 94 ? 1.379 -22.811 -15.292 1.00 58.03 94 TYR A CA 1
ATOM 736 C C . TYR A 1 94 ? 0.384 -22.003 -16.129 1.00 58.03 94 TYR A C 1
ATOM 738 O O . TYR A 1 94 ? 0.350 -22.134 -17.350 1.00 58.03 94 TYR A O 1
ATOM 746 N N . TYR A 1 95 ? -0.393 -21.158 -15.459 1.00 55.94 95 TYR A N 1
ATOM 747 C CA . TYR A 1 95 ? -1.304 -20.189 -16.056 1.00 55.94 95 TYR A CA 1
ATOM 748 C C . TYR A 1 95 ? -0.974 -18.820 -15.493 1.00 55.94 95 TYR A C 1
ATOM 750 O O . TYR A 1 95 ? -1.018 -18.648 -14.276 1.00 55.94 95 TYR A O 1
ATOM 758 N N . TYR A 1 96 ? -0.654 -17.859 -16.356 1.00 63.69 96 TYR A N 1
ATOM 759 C CA . TYR A 1 96 ? -0.541 -16.466 -15.941 1.00 63.69 96 TYR A CA 1
ATOM 760 C C . TYR A 1 96 ? -1.906 -15.979 -15.453 1.00 63.69 96 TYR A C 1
ATOM 762 O O . TYR A 1 96 ? -2.877 -16.011 -16.206 1.00 63.69 96 TYR A O 1
ATOM 770 N N . GLU A 1 97 ? -1.990 -15.547 -14.197 1.00 64.19 97 GLU A N 1
ATOM 771 C CA . GLU A 1 97 ? -3.209 -14.931 -13.657 1.00 64.19 97 GLU A CA 1
ATOM 772 C C . GLU A 1 97 ? -3.133 -13.407 -13.627 1.00 64.19 97 GLU A C 1
ATOM 774 O O . GLU A 1 97 ? -4.122 -12.730 -13.335 1.00 64.19 97 GLU A O 1
ATOM 779 N N . GLY A 1 98 ? -1.996 -12.842 -14.026 1.00 68.75 98 GLY A N 1
ATOM 780 C CA . GLY A 1 98 ? -1.759 -11.419 -13.884 1.00 68.75 98 GLY A CA 1
ATOM 781 C C . GLY A 1 98 ? -1.449 -11.063 -12.441 1.00 68.75 98 GLY A C 1
ATOM 782 O O . GLY A 1 98 ? -0.850 -11.848 -11.705 1.00 68.75 98 GLY A O 1
ATOM 783 N N . LEU A 1 99 ? -1.825 -9.847 -12.066 1.00 77.75 99 LEU A N 1
ATOM 784 C CA . LEU A 1 99 ? -1.625 -9.341 -10.719 1.00 77.75 99 LEU A CA 1
ATOM 785 C C . LEU A 1 99 ? -2.734 -9.835 -9.789 1.00 77.75 99 LEU A C 1
ATOM 787 O O . LEU A 1 99 ? -3.907 -9.744 -10.150 1.00 77.75 99 LEU A O 1
ATOM 791 N N . PHE A 1 100 ? -2.362 -10.325 -8.612 1.00 82.12 100 PHE A N 1
ATOM 792 C CA . PHE A 1 100 ? -3.274 -10.679 -7.524 1.00 82.12 100 PHE A CA 1
ATOM 793 C C . PHE A 1 100 ? -2.788 -10.079 -6.201 1.00 82.12 100 PHE A C 1
ATOM 795 O O . PHE A 1 100 ? -1.637 -9.659 -6.077 1.00 82.12 100 PHE A O 1
ATOM 802 N N . ILE A 1 101 ? -3.685 -10.044 -5.218 1.00 87.25 101 ILE A N 1
ATOM 803 C CA . ILE A 1 101 ? -3.449 -9.537 -3.868 1.00 87.25 101 ILE A CA 1
ATOM 804 C C . ILE A 1 101 ? -3.597 -10.691 -2.880 1.00 87.25 101 ILE A C 1
ATOM 806 O O . ILE A 1 101 ? -4.595 -11.411 -2.898 1.00 87.25 101 ILE A O 1
ATOM 810 N N . MET A 1 102 ? -2.624 -10.839 -1.990 1.00 87.38 102 MET A N 1
ATOM 811 C CA . MET A 1 102 ? -2.675 -11.707 -0.820 1.00 87.38 102 MET A CA 1
ATOM 812 C C . MET A 1 102 ? -2.693 -10.843 0.435 1.00 87.38 102 MET A C 1
ATOM 814 O O . MET A 1 102 ? -1.770 -10.072 0.664 1.00 87.38 102 MET A O 1
ATOM 818 N N . LEU A 1 103 ? -3.716 -10.988 1.271 1.00 88.38 103 LEU A N 1
ATOM 819 C CA . LEU A 1 103 ? -3.787 -10.332 2.577 1.00 88.38 103 LEU A CA 1
ATOM 820 C C . LEU A 1 103 ? -3.645 -11.375 3.679 1.00 88.38 103 LEU A C 1
ATOM 822 O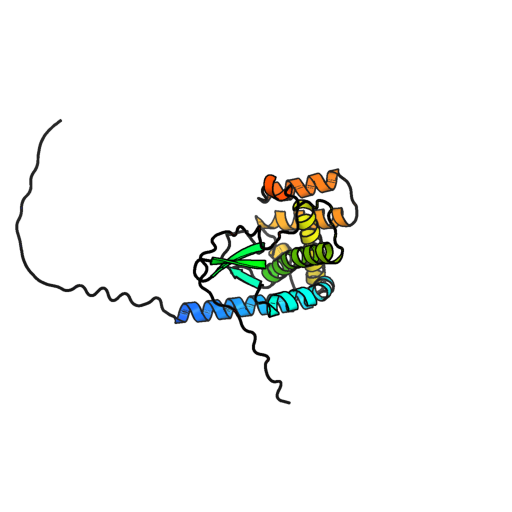 O . LEU A 1 103 ? -4.150 -12.497 3.553 1.00 88.38 103 LEU A O 1
ATOM 826 N N . ASN A 1 104 ? -2.976 -11.001 4.766 1.00 86.19 104 ASN A N 1
ATOM 827 C CA . ASN A 1 104 ? -2.819 -11.888 5.904 1.00 86.19 104 ASN A CA 1
ATOM 828 C C . ASN A 1 104 ? -4.166 -12.108 6.616 1.00 86.19 104 ASN A C 1
ATOM 830 O O . ASN A 1 104 ? -4.832 -11.160 7.035 1.00 86.19 104 ASN A O 1
ATOM 834 N N . ASP A 1 105 ? -4.564 -13.371 6.762 1.00 85.00 105 ASP A N 1
ATOM 835 C CA . ASP A 1 105 ? -5.846 -13.772 7.348 1.00 85.00 105 ASP A CA 1
ATOM 836 C C . ASP A 1 105 ? -5.939 -13.567 8.868 1.00 85.00 105 ASP A C 1
ATOM 838 O O . ASP A 1 105 ? -7.021 -13.683 9.439 1.00 85.00 105 ASP A O 1
ATOM 842 N N . THR A 1 106 ? -4.828 -13.220 9.525 1.00 85.81 106 THR A N 1
ATOM 843 C CA . THR A 1 106 ? -4.800 -12.922 10.963 1.00 85.81 106 THR A CA 1
ATOM 844 C C . THR A 1 106 ? -4.987 -11.443 11.300 1.00 85.81 106 THR A C 1
ATOM 846 O O . THR A 1 106 ? -4.918 -11.087 12.476 1.00 85.81 106 THR A O 1
ATOM 849 N N . LEU A 1 107 ? -5.143 -10.573 10.299 1.00 85.19 107 LEU A N 1
ATOM 850 C CA . LEU A 1 107 ? -5.311 -9.134 10.502 1.00 85.19 107 LEU A CA 1
ATOM 851 C C . LEU A 1 107 ? -6.716 -8.795 10.995 1.00 85.19 107 LEU A C 1
ATOM 853 O O . LEU A 1 107 ? -7.703 -9.393 10.573 1.00 85.19 107 LEU A O 1
ATOM 857 N N . THR A 1 108 ? -6.813 -7.764 11.828 1.00 89.19 108 THR A N 1
ATOM 858 C CA . THR A 1 108 ? -8.095 -7.106 12.099 1.00 89.19 108 THR A CA 1
ATOM 859 C C . THR A 1 108 ? -8.631 -6.430 10.834 1.00 89.19 108 THR A C 1
ATOM 861 O O . THR A 1 108 ? -7.856 -6.012 9.974 1.00 89.19 108 THR A O 1
ATOM 864 N N . SER A 1 109 ? -9.947 -6.213 10.741 1.00 92.12 109 SER A N 1
ATOM 865 C CA . SER A 1 109 ? -10.570 -5.441 9.650 1.00 92.12 109 SER A CA 1
ATOM 866 C C . SER A 1 109 ? -9.858 -4.117 9.322 1.00 92.12 109 SER A C 1
ATOM 868 O O . SER A 1 109 ? -9.757 -3.745 8.155 1.00 92.12 109 SER A O 1
ATOM 870 N N . ALA A 1 110 ? -9.359 -3.389 10.328 1.00 92.69 110 ALA A N 1
ATOM 871 C CA . ALA A 1 110 ? -8.677 -2.110 10.121 1.00 92.69 110 ALA A CA 1
ATOM 872 C C . ALA A 1 110 ? -7.271 -2.286 9.522 1.00 92.69 110 ALA A C 1
ATOM 874 O O . ALA A 1 110 ? -6.898 -1.571 8.590 1.00 92.69 110 ALA A O 1
ATOM 875 N N . GLU A 1 111 ? -6.497 -3.252 10.019 1.00 91.69 111 GLU A N 1
ATOM 876 C CA . GLU A 1 111 ? -5.186 -3.592 9.454 1.00 91.69 111 GLU A CA 1
ATOM 877 C C . GLU A 1 111 ? -5.333 -4.164 8.042 1.00 91.69 111 GLU A C 1
ATOM 879 O O . GLU A 1 111 ? -4.572 -3.804 7.146 1.00 91.69 111 GLU A O 1
ATOM 884 N N . MET A 1 112 ? -6.354 -4.992 7.818 1.00 93.19 112 MET A N 1
ATOM 885 C CA . MET A 1 112 ? -6.676 -5.547 6.510 1.00 93.19 112 MET A CA 1
ATOM 886 C C . MET A 1 112 ? -7.095 -4.454 5.524 1.00 93.19 112 MET A C 1
ATOM 888 O O . MET A 1 112 ? -6.644 -4.475 4.385 1.00 93.19 112 MET A O 1
ATOM 892 N N . ALA A 1 113 ? -7.889 -3.463 5.946 1.00 96.25 113 ALA A N 1
ATOM 893 C CA . ALA A 1 113 ? -8.230 -2.311 5.109 1.00 96.25 113 ALA A CA 1
ATOM 894 C C . ALA A 1 113 ? -6.981 -1.503 4.729 1.00 96.25 113 ALA A C 1
ATOM 896 O O . ALA A 1 113 ? -6.812 -1.125 3.573 1.00 96.25 113 ALA A O 1
ATOM 897 N N . SER A 1 114 ? -6.086 -1.283 5.697 1.00 95.31 114 SER A N 1
ATOM 898 C CA . SER A 1 114 ? -4.804 -0.610 5.479 1.00 95.31 114 SER A CA 1
ATOM 899 C C . SER A 1 114 ? -3.931 -1.360 4.469 1.00 95.31 114 SER A C 1
ATOM 901 O O . SER A 1 114 ? -3.435 -0.765 3.514 1.00 95.31 114 SER A O 1
ATOM 903 N N . SER A 1 115 ? -3.791 -2.677 4.641 1.00 94.19 115 SER A N 1
ATOM 904 C CA . SER A 1 115 ? -3.035 -3.532 3.725 1.00 94.19 115 SER A CA 1
ATOM 905 C C . SER A 1 115 ? -3.677 -3.583 2.339 1.00 94.19 115 SER A C 1
ATOM 907 O O . SER A 1 115 ? -2.979 -3.488 1.340 1.00 94.19 115 SER A O 1
ATOM 909 N N . LEU A 1 116 ? -5.006 -3.665 2.253 1.00 96.19 116 LEU A N 1
ATOM 910 C CA . LEU A 1 116 ? -5.720 -3.670 0.979 1.00 96.19 116 LEU A CA 1
ATOM 911 C C . LEU A 1 116 ? -5.485 -2.372 0.195 1.00 96.19 116 LEU A C 1
ATOM 913 O O . LEU A 1 116 ? -5.247 -2.425 -1.007 1.00 96.19 116 LEU A O 1
ATOM 917 N N . VAL A 1 117 ? -5.514 -1.214 0.861 1.00 97.94 117 VAL A N 1
ATOM 918 C CA . VAL A 1 117 ? -5.204 0.079 0.226 1.00 97.94 117 VAL A CA 1
ATOM 919 C C . VAL A 1 117 ? -3.782 0.095 -0.327 1.00 97.94 117 VAL A C 1
ATOM 921 O O . VAL A 1 117 ? -3.576 0.564 -1.448 1.00 97.94 117 VAL A O 1
ATOM 924 N N . HIS A 1 118 ? -2.819 -0.442 0.424 1.00 96.69 118 HIS A N 1
ATOM 925 C CA . HIS A 1 118 ? -1.437 -0.572 -0.031 1.00 96.69 118 HIS A CA 1
ATOM 926 C C . HIS A 1 118 ? -1.358 -1.418 -1.314 1.00 96.69 118 HIS A C 1
ATOM 928 O O . HIS A 1 118 ? -0.915 -0.932 -2.354 1.00 96.69 118 HIS A O 1
ATOM 934 N N . GLU A 1 119 ? -1.888 -2.642 -1.283 1.00 94.50 119 GLU A N 1
ATOM 935 C CA . GLU A 1 119 ? -1.774 -3.575 -2.410 1.00 94.50 119 GLU A CA 1
ATOM 936 C C . GLU A 1 119 ? -2.563 -3.140 -3.654 1.00 94.50 119 GLU A C 1
ATOM 938 O O . GLU A 1 119 ? -2.112 -3.302 -4.790 1.00 94.50 119 GLU A O 1
ATOM 943 N N . VAL A 1 120 ? -3.734 -2.525 -3.478 1.00 95.19 120 VAL A N 1
ATOM 944 C CA . VAL A 1 120 ? -4.516 -1.996 -4.608 1.00 95.19 120 VAL A CA 1
ATOM 945 C C . VAL A 1 120 ? -3.836 -0.773 -5.223 1.00 95.19 120 VAL A C 1
ATOM 947 O O . VAL A 1 120 ? -3.969 -0.541 -6.426 1.00 95.19 120 VAL A O 1
ATOM 950 N N . THR A 1 121 ? -3.067 -0.009 -4.442 1.00 95.56 121 THR A N 1
ATOM 951 C CA . THR A 1 121 ? -2.270 1.099 -4.982 1.00 95.56 121 THR A CA 1
ATOM 952 C C . THR A 1 121 ? -1.213 0.582 -5.957 1.00 95.56 121 THR A C 1
ATOM 954 O O . THR A 1 121 ? -1.095 1.131 -7.055 1.00 95.56 121 THR A O 1
ATOM 957 N N . HIS A 1 122 ? -0.525 -0.519 -5.632 1.00 91.19 122 HIS A N 1
ATOM 958 C CA . HIS A 1 122 ? 0.389 -1.186 -6.570 1.00 91.19 122 HIS A CA 1
ATOM 959 C C . HIS A 1 122 ? -0.319 -1.605 -7.859 1.00 91.19 122 HIS A C 1
ATOM 961 O O . HIS A 1 122 ? 0.154 -1.305 -8.959 1.00 91.19 122 HIS A O 1
ATOM 967 N N . TYR A 1 123 ? -1.493 -2.234 -7.736 1.00 89.31 123 TYR A N 1
ATOM 968 C CA . TYR A 1 123 ? -2.288 -2.650 -8.892 1.00 89.31 123 TYR A CA 1
ATOM 969 C C . TYR A 1 123 ? -2.683 -1.472 -9.791 1.00 89.31 123 TYR A C 1
ATOM 971 O O . TYR A 1 123 ? -2.480 -1.525 -11.008 1.00 89.31 123 TYR A O 1
ATOM 979 N N . ARG A 1 124 ? -3.198 -0.386 -9.199 1.00 91.19 124 ARG A N 1
ATOM 980 C CA . ARG A 1 124 ? -3.534 0.850 -9.916 1.00 91.19 124 ARG A CA 1
ATOM 981 C C . ARG A 1 124 ? -2.317 1.402 -10.654 1.00 91.19 124 ARG A C 1
ATOM 983 O O . ARG A 1 124 ? -2.415 1.692 -11.842 1.00 91.19 124 ARG A O 1
ATOM 990 N N . MET A 1 125 ? -1.172 1.508 -9.980 1.00 88.38 125 MET A N 1
ATOM 991 C CA . MET A 1 125 ? 0.054 2.038 -10.578 1.00 88.38 125 MET A CA 1
ATOM 992 C C . MET A 1 125 ? 0.514 1.205 -11.780 1.00 88.38 125 MET A C 1
ATOM 994 O O . MET A 1 125 ? 0.838 1.772 -12.821 1.00 88.38 125 MET A O 1
ATOM 998 N N . ILE A 1 126 ? 0.496 -0.129 -11.685 1.00 83.75 126 ILE A N 1
ATOM 999 C CA . ILE A 1 126 ? 0.828 -1.006 -12.821 1.00 83.75 126 ILE A CA 1
ATOM 1000 C C . ILE A 1 126 ? -0.161 -0.803 -13.971 1.00 83.75 126 ILE A C 1
ATOM 1002 O O . ILE A 1 126 ? 0.256 -0.673 -15.123 1.00 83.75 126 ILE A O 1
ATOM 1006 N N . LYS A 1 127 ? -1.463 -0.729 -13.674 1.00 83.75 127 LYS A N 1
ATOM 1007 C CA . LYS A 1 127 ? -2.497 -0.505 -14.689 1.00 83.75 127 LYS A CA 1
ATOM 1008 C C . LYS A 1 127 ? -2.311 0.833 -15.408 1.00 83.75 127 LYS A C 1
ATOM 1010 O O . LYS A 1 127 ? -2.412 0.873 -16.634 1.00 83.75 127 LYS A O 1
ATOM 1015 N N . ASP A 1 128 ? -1.965 1.888 -14.675 1.00 85.19 128 ASP A N 1
ATOM 1016 C CA . ASP A 1 128 ? -1.677 3.210 -15.234 1.00 85.19 128 ASP A CA 1
ATOM 1017 C C . ASP A 1 128 ? -0.423 3.183 -16.127 1.00 85.19 128 ASP A C 1
ATOM 1019 O O . ASP A 1 128 ? -0.461 3.687 -17.251 1.00 85.19 128 ASP A O 1
ATOM 1023 N N . LEU A 1 129 ? 0.668 2.532 -15.695 1.00 79.44 129 LEU A N 1
ATOM 1024 C CA . LEU A 1 129 ? 1.877 2.373 -16.520 1.00 79.44 129 LEU A CA 1
ATOM 1025 C C . LEU A 1 129 ? 1.587 1.640 -17.838 1.00 79.44 129 LEU A C 1
ATOM 1027 O O . LEU A 1 129 ? 2.075 2.049 -18.896 1.00 79.44 129 LEU A O 1
ATOM 1031 N N . VAL A 1 130 ? 0.785 0.571 -17.781 1.00 77.31 130 VAL A N 1
ATOM 1032 C CA . VAL A 1 130 ? 0.373 -0.201 -18.964 1.00 77.31 130 VAL A CA 1
ATOM 1033 C C . VAL A 1 130 ? -0.492 0.648 -19.891 1.00 77.31 130 VAL A C 1
ATOM 1035 O O . VAL A 1 130 ? -0.215 0.721 -21.087 1.00 77.31 130 VAL A O 1
ATOM 1038 N N . ALA A 1 131 ? -1.504 1.331 -19.353 1.00 79.44 131 ALA A N 1
ATOM 1039 C CA . ALA A 1 131 ? -2.407 2.174 -20.135 1.00 79.44 131 ALA A CA 1
ATOM 1040 C C . ALA A 1 131 ? -1.675 3.330 -20.837 1.00 79.44 131 ALA A C 1
ATOM 1042 O O . ALA A 1 131 ? -2.026 3.701 -21.957 1.00 79.44 131 ALA A O 1
ATOM 1043 N N . LEU A 1 132 ? -0.637 3.876 -20.201 1.00 80.12 132 LEU A N 1
ATOM 1044 C CA . LEU A 1 132 ? 0.187 4.956 -20.742 1.00 80.12 132 LEU A CA 1
ATOM 1045 C C . LEU A 1 132 ? 1.316 4.466 -21.664 1.00 80.12 132 LEU A C 1
ATOM 1047 O O . LEU A 1 132 ? 2.068 5.292 -22.185 1.00 80.12 132 LEU A O 1
ATOM 1051 N N . ASN A 1 133 ? 1.446 3.149 -21.877 1.00 72.06 133 ASN A N 1
ATOM 1052 C CA . ASN A 1 133 ? 2.533 2.528 -22.640 1.00 72.06 133 ASN A CA 1
ATOM 1053 C C . ASN A 1 133 ? 3.923 3.017 -22.180 1.00 72.06 133 ASN A C 1
ATOM 1055 O O . ASN A 1 133 ? 4.818 3.308 -22.981 1.00 72.06 133 ASN A O 1
ATOM 1059 N N . MET A 1 134 ? 4.075 3.186 -20.864 1.00 68.31 134 MET A N 1
ATOM 1060 C CA . MET A 1 134 ? 5.300 3.680 -20.252 1.00 68.31 134 MET A CA 1
ATOM 1061 C C . MET A 1 134 ? 6.351 2.569 -20.214 1.00 68.31 134 MET A C 1
ATOM 1063 O O . MET A 1 134 ? 6.140 1.523 -19.609 1.00 68.31 134 MET A O 1
ATOM 1067 N N . ASN A 1 135 ? 7.504 2.828 -20.837 1.00 62.88 135 ASN A N 1
ATOM 1068 C CA . ASN A 1 135 ? 8.628 1.886 -20.939 1.00 62.88 135 ASN A CA 1
ATOM 1069 C C . ASN A 1 135 ? 9.861 2.308 -20.121 1.00 62.88 135 ASN A C 1
ATOM 1071 O O . ASN A 1 135 ? 10.958 1.800 -20.352 1.00 62.88 135 ASN A O 1
ATOM 1075 N N . PHE A 1 136 ? 9.731 3.270 -19.204 1.00 62.84 136 PHE A N 1
ATOM 1076 C CA . PHE A 1 136 ? 10.854 3.655 -18.349 1.00 62.84 136 PHE A CA 1
ATOM 1077 C C . PHE A 1 136 ? 10.988 2.709 -17.151 1.00 62.84 136 PHE A C 1
ATOM 1079 O O . PHE A 1 136 ? 9.984 2.206 -16.645 1.00 62.84 136 PHE A O 1
ATOM 1086 N N . PRO A 1 137 ? 12.223 2.472 -16.678 1.00 68.50 137 PRO A N 1
ATOM 1087 C CA . PRO A 1 137 ? 12.455 1.591 -15.550 1.00 68.50 137 PRO A CA 1
ATOM 1088 C C . PRO A 1 137 ? 11.927 2.230 -14.263 1.00 68.50 137 PRO A C 1
ATOM 1090 O O . PRO A 1 137 ? 12.472 3.231 -13.800 1.00 68.50 137 PRO A O 1
ATOM 1093 N N . VAL A 1 138 ? 10.882 1.650 -13.671 1.00 79.69 138 VAL A N 1
ATOM 1094 C CA . VAL A 1 138 ? 10.426 2.027 -12.326 1.00 79.69 138 VAL A CA 1
ATOM 1095 C C . VAL A 1 138 ? 10.912 0.978 -11.342 1.00 79.69 138 VAL A C 1
ATOM 1097 O O . VAL A 1 138 ? 10.673 -0.211 -11.535 1.00 79.69 138 VAL A O 1
ATOM 1100 N N . GLN A 1 139 ? 11.620 1.407 -10.303 1.00 88.56 139 GLN A N 1
ATOM 1101 C CA . GLN A 1 139 ? 12.069 0.508 -9.245 1.00 88.56 139 GLN A CA 1
ATOM 1102 C C . GLN A 1 139 ? 10.904 0.115 -8.333 1.00 88.56 139 GLN A C 1
ATOM 1104 O O . GLN A 1 139 ? 10.027 0.939 -8.066 1.00 88.56 139 GLN A O 1
ATOM 1109 N N . VAL A 1 140 ? 10.936 -1.104 -7.792 1.00 88.62 140 VAL A N 1
ATOM 1110 C CA . VAL A 1 140 ? 9.989 -1.559 -6.756 1.00 88.62 140 VAL A CA 1
ATOM 1111 C C . VAL A 1 140 ? 9.967 -0.592 -5.569 1.00 88.62 140 VAL A C 1
ATOM 1113 O O . VAL A 1 140 ? 8.898 -0.264 -5.073 1.00 88.62 140 VAL A O 1
ATOM 1116 N N . ALA A 1 141 ? 11.113 -0.033 -5.169 1.00 93.69 141 ALA A N 1
ATOM 1117 C CA . ALA A 1 141 ? 11.161 0.972 -4.107 1.00 93.69 141 ALA A CA 1
ATOM 1118 C C . ALA A 1 141 ? 10.213 2.163 -4.345 1.00 93.69 141 ALA A C 1
ATOM 1120 O O . ALA A 1 141 ? 9.552 2.619 -3.417 1.00 93.69 141 ALA A O 1
ATOM 1121 N N . ALA A 1 142 ? 10.102 2.653 -5.583 1.00 92.12 142 ALA A N 1
ATOM 1122 C CA . ALA A 1 142 ? 9.203 3.762 -5.900 1.00 92.12 142 ALA A CA 1
ATOM 1123 C C . ALA A 1 142 ? 7.721 3.364 -5.766 1.00 92.12 142 ALA A C 1
ATOM 1125 O O . 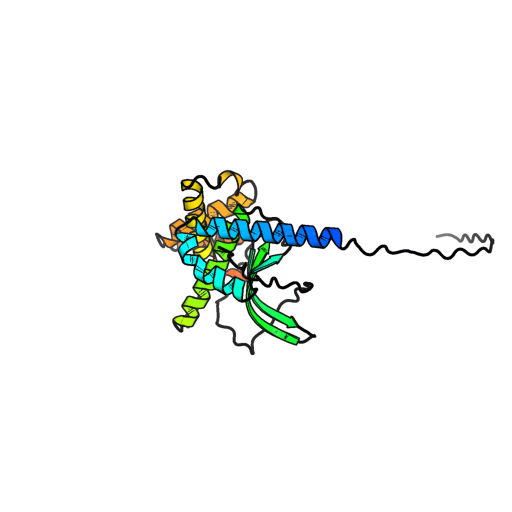ALA A 1 142 ? 6.901 4.181 -5.346 1.00 92.12 142 ALA A O 1
ATOM 1126 N N . PHE A 1 143 ? 7.394 2.110 -6.086 1.00 91.88 143 PHE A N 1
ATOM 1127 C CA . PHE A 1 143 ? 6.075 1.521 -5.868 1.00 91.88 143 PHE A CA 1
ATOM 1128 C C . PHE A 1 143 ? 5.736 1.453 -4.378 1.00 91.88 143 PHE A C 1
ATOM 1130 O O . PHE A 1 143 ? 4.741 2.041 -3.957 1.00 91.88 143 PHE A O 1
ATOM 1137 N N . GLU A 1 144 ? 6.608 0.840 -3.575 1.00 94.75 144 GLU A N 1
ATOM 1138 C CA . GLU A 1 144 ? 6.429 0.709 -2.121 1.00 94.75 144 GLU A CA 1
ATOM 1139 C C . GLU A 1 144 ? 6.246 2.072 -1.455 1.00 94.75 144 GLU A C 1
ATOM 1141 O O . GLU A 1 144 ? 5.302 2.292 -0.701 1.00 94.75 144 GLU A O 1
ATOM 1146 N N . ILE A 1 145 ? 7.107 3.038 -1.785 1.00 96.94 145 ILE A N 1
ATOM 1147 C CA . ILE A 1 145 ? 7.028 4.400 -1.246 1.00 96.94 145 ILE A CA 1
ATOM 1148 C C . ILE A 1 145 ? 5.681 5.050 -1.590 1.00 96.94 145 ILE A C 1
ATOM 1150 O O . ILE A 1 145 ? 5.051 5.667 -0.730 1.00 96.94 145 ILE A O 1
ATOM 1154 N N . SER A 1 146 ? 5.216 4.921 -2.835 1.00 96.12 146 SER A N 1
ATOM 1155 C CA . SER A 1 146 ? 3.933 5.495 -3.257 1.00 96.12 146 SER A CA 1
ATOM 1156 C C . SER A 1 146 ? 2.746 4.836 -2.544 1.00 96.12 146 SER A C 1
ATOM 1158 O O . SER A 1 146 ? 1.824 5.526 -2.092 1.00 96.12 146 SER A O 1
ATOM 1160 N N . ALA A 1 147 ? 2.788 3.511 -2.389 1.00 96.50 147 ALA A N 1
ATOM 1161 C CA . ALA A 1 147 ? 1.772 2.743 -1.684 1.00 96.50 147 ALA A CA 1
ATOM 1162 C C . ALA A 1 147 ? 1.728 3.106 -0.191 1.00 96.50 147 A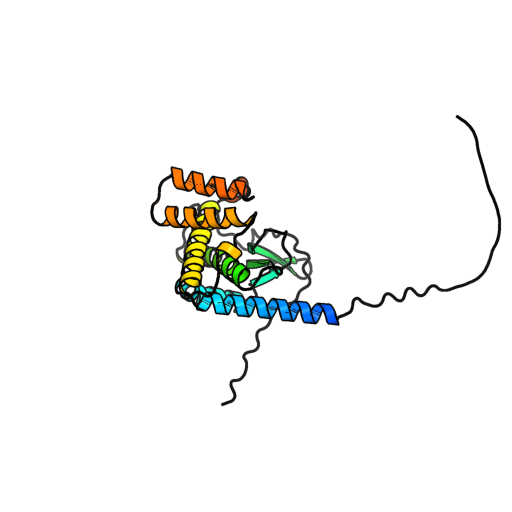LA A C 1
ATOM 1164 O O . ALA A 1 147 ? 0.663 3.461 0.313 1.00 96.50 147 ALA A O 1
ATOM 1165 N N . PHE A 1 148 ? 2.876 3.170 0.493 1.00 97.50 148 PHE A N 1
ATOM 1166 C CA . PHE A 1 148 ? 2.964 3.615 1.890 1.00 97.50 148 PHE A CA 1
ATOM 1167 C C . PHE A 1 148 ? 2.485 5.058 2.092 1.00 97.50 148 PHE A C 1
ATOM 1169 O O . PHE A 1 148 ? 1.828 5.361 3.088 1.00 97.50 148 PHE A O 1
ATOM 1176 N N . ALA A 1 149 ? 2.770 5.961 1.150 1.00 98.12 149 ALA A N 1
ATOM 1177 C CA . ALA A 1 149 ? 2.269 7.332 1.203 1.00 98.12 149 ALA A CA 1
ATOM 1178 C C . ALA A 1 149 ? 0.733 7.396 1.096 1.00 98.12 149 ALA A C 1
ATOM 1180 O O . ALA A 1 149 ? 0.093 8.158 1.820 1.00 98.12 149 ALA A O 1
ATOM 1181 N N . THR A 1 150 ? 0.145 6.582 0.219 1.00 98.25 150 THR A N 1
ATOM 1182 C CA . THR A 1 150 ? -1.315 6.479 0.037 1.00 98.25 150 THR A CA 1
ATOM 1183 C C . THR A 1 150 ? -1.975 5.822 1.250 1.00 98.25 150 THR A C 1
ATOM 1185 O O . THR A 1 150 ? -3.003 6.284 1.744 1.00 98.25 150 THR A O 1
ATOM 1188 N N . GLN A 1 151 ? -1.333 4.796 1.804 1.00 96.75 151 GLN A N 1
ATOM 1189 C CA . GLN A 1 151 ? -1.744 4.137 3.039 1.00 96.75 151 GLN A CA 1
ATOM 1190 C C . GLN A 1 151 ? -1.753 5.112 4.228 1.00 96.75 151 GLN A C 1
ATOM 1192 O O . GLN A 1 151 ? -2.691 5.104 5.025 1.00 96.75 151 GLN A O 1
ATOM 1197 N N . TYR A 1 152 ? -0.764 6.009 4.317 1.00 97.38 152 TYR A N 1
ATOM 1198 C CA . TYR A 1 152 ? -0.727 7.053 5.344 1.00 97.38 152 TYR A CA 1
ATOM 1199 C C . TYR A 1 152 ? -1.921 8.014 5.255 1.00 97.38 152 TYR A C 1
ATOM 1201 O O . TYR A 1 152 ? -2.532 8.339 6.277 1.00 97.38 152 TYR A O 1
ATOM 1209 N N . GLU A 1 153 ? -2.262 8.479 4.048 1.00 97.62 153 GLU A N 1
ATOM 1210 C CA . GLU A 1 153 ? -3.436 9.335 3.830 1.00 97.62 153 GLU A CA 1
ATOM 1211 C C . GLU A 1 153 ? -4.715 8.641 4.265 1.00 97.62 153 GLU A C 1
ATOM 1213 O O . GLU A 1 153 ? -5.481 9.201 5.047 1.00 97.62 153 GLU A O 1
ATOM 1218 N N . PHE A 1 154 ? -4.900 7.401 3.817 1.00 98.19 154 PHE A N 1
ATOM 1219 C CA . PHE A 1 154 ? -6.046 6.581 4.175 1.00 98.19 154 PHE A CA 1
ATOM 1220 C C . PHE A 1 154 ? -6.216 6.447 5.696 1.00 98.19 154 PHE A C 1
ATOM 1222 O O . PHE A 1 154 ? -7.292 6.723 6.231 1.00 98.19 154 PHE A O 1
ATOM 1229 N N . ILE A 1 155 ? -5.143 6.083 6.406 1.00 96.56 155 ILE A N 1
ATOM 1230 C CA . ILE A 1 155 ? -5.151 5.960 7.869 1.00 96.56 155 ILE A CA 1
ATOM 1231 C C . ILE A 1 155 ? -5.480 7.303 8.529 1.00 96.56 155 ILE A C 1
ATOM 1233 O O . ILE A 1 155 ? -6.345 7.360 9.401 1.00 96.56 155 ILE A O 1
ATOM 1237 N N . THR A 1 156 ? -4.867 8.396 8.069 1.00 96.56 156 THR A N 1
ATOM 1238 C CA . THR A 1 156 ? -5.128 9.745 8.597 1.00 96.56 156 THR A CA 1
ATOM 1239 C C . THR A 1 156 ? -6.597 10.150 8.407 1.00 96.56 156 THR A C 1
ATOM 1241 O O . THR A 1 156 ? -7.207 10.771 9.283 1.00 96.56 156 THR A O 1
ATOM 1244 N N . GLU A 1 157 ? -7.201 9.797 7.270 1.00 97.62 157 GLU A N 1
ATOM 1245 C CA . GLU A 1 157 ? -8.618 10.038 7.013 1.00 97.62 157 GLU A CA 1
ATOM 1246 C C . GLU A 1 157 ? -9.522 9.231 7.954 1.00 97.62 157 GLU A C 1
ATOM 1248 O O . GLU A 1 157 ? -10.456 9.802 8.526 1.00 97.62 157 GLU A O 1
ATOM 1253 N N . LEU A 1 158 ? -9.234 7.941 8.164 1.00 96.75 158 LEU A N 1
ATOM 1254 C CA . LEU A 1 158 ? -9.983 7.097 9.099 1.00 96.75 158 LEU A CA 1
ATOM 1255 C C . LEU A 1 158 ? -9.875 7.588 10.550 1.00 96.75 158 LEU A C 1
ATOM 1257 O O . LEU A 1 158 ? -10.883 7.611 11.263 1.00 96.75 158 LEU A O 1
ATOM 1261 N N . GLU A 1 159 ? -8.689 8.018 10.988 1.00 95.50 159 GLU A N 1
ATOM 1262 C CA . GLU A 1 159 ? -8.486 8.611 12.316 1.00 95.50 159 GLU A CA 1
ATOM 1263 C C . GLU A 1 159 ? -9.298 9.894 12.493 1.00 95.50 159 GLU A C 1
ATOM 1265 O O . GLU A 1 159 ? -9.969 10.082 13.510 1.00 95.50 159 GLU A O 1
ATOM 1270 N N . ARG A 1 160 ? -9.313 10.768 11.478 1.00 97.00 160 ARG A N 1
ATOM 1271 C CA . ARG A 1 160 ? -10.127 11.992 11.491 1.00 97.00 160 ARG A CA 1
ATOM 1272 C C . ARG A 1 160 ? -11.622 11.680 11.602 1.00 97.00 160 ARG A C 1
ATOM 1274 O O . ARG A 1 160 ? -12.356 12.424 12.255 1.00 97.00 160 ARG A O 1
ATOM 1281 N N . LEU A 1 161 ? -12.066 10.585 10.987 1.00 96.62 161 LEU A N 1
ATOM 1282 C CA . LEU A 1 161 ? -13.433 10.069 11.095 1.00 96.62 161 LEU A CA 1
ATOM 1283 C C . LEU A 1 161 ? -13.695 9.314 12.409 1.00 96.62 161 LEU A C 1
ATOM 1285 O O . LEU A 1 161 ? -14.836 8.928 12.660 1.00 96.62 161 LEU A O 1
ATOM 1289 N N . LYS A 1 162 ? -12.675 9.139 13.261 1.00 96.25 162 LYS A N 1
ATOM 1290 C CA . LYS A 1 162 ? -12.725 8.387 14.525 1.00 96.25 162 LYS A CA 1
ATOM 1291 C C . LYS A 1 162 ? -13.159 6.931 14.339 1.00 96.25 162 LYS A C 1
ATOM 1293 O O . LYS A 1 162 ? -13.839 6.371 15.195 1.00 96.25 162 LYS A O 1
ATOM 1298 N N . LEU A 1 163 ? -12.800 6.340 13.201 1.00 94.56 163 LEU A N 1
ATOM 1299 C CA . LEU A 1 163 ? -13.125 4.950 12.872 1.00 94.56 163 LEU A CA 1
ATOM 1300 C C . LEU A 1 163 ? -12.038 3.974 13.329 1.00 94.56 163 LEU A C 1
ATOM 1302 O O . LEU A 1 163 ? -12.315 2.786 13.472 1.00 94.56 163 LEU A O 1
ATOM 1306 N N . ILE A 1 164 ? -10.825 4.474 13.566 1.00 93.94 164 ILE A N 1
ATOM 1307 C CA . ILE A 1 164 ? -9.673 3.705 14.038 1.00 93.94 164 ILE A CA 1
ATOM 1308 C C . ILE A 1 164 ? -8.874 4.513 15.064 1.00 93.94 164 ILE A C 1
ATOM 1310 O O . ILE A 1 164 ? -9.055 5.725 15.194 1.00 93.94 164 ILE A O 1
ATOM 1314 N N . ASP A 1 165 ? -7.946 3.830 15.726 1.00 91.12 165 ASP A N 1
ATOM 1315 C CA . ASP A 1 165 ? -6.864 4.423 16.509 1.00 91.12 165 ASP A CA 1
ATOM 1316 C C . ASP A 1 165 ? -5.534 3.890 15.955 1.00 91.12 165 ASP A C 1
ATOM 1318 O O . ASP A 1 165 ? -5.190 2.721 16.169 1.00 91.12 165 ASP A O 1
ATOM 1322 N N . SER A 1 166 ? -4.793 4.716 15.204 1.00 86.81 166 SER A N 1
ATOM 1323 C CA . SER A 1 166 ? -3.551 4.249 14.577 1.00 86.81 166 SER A CA 1
ATOM 1324 C C . SER A 1 166 ? -2.455 3.954 15.601 1.00 86.81 166 SER A C 1
ATOM 1326 O O . SER A 1 166 ? -1.579 3.131 15.329 1.00 86.81 166 SER A O 1
ATOM 1328 N N . GLN A 1 167 ? -2.516 4.560 16.796 1.00 85.62 167 GLN A N 1
ATOM 1329 C CA . GLN A 1 167 ? -1.549 4.283 17.854 1.00 85.62 167 GLN A CA 1
ATOM 1330 C C . GLN A 1 167 ? -1.698 2.863 18.373 1.00 85.62 167 GLN A C 1
ATOM 1332 O O . GLN A 1 167 ? -0.694 2.286 18.766 1.00 85.62 167 GLN A O 1
ATOM 1337 N N . LEU A 1 168 ? -2.913 2.302 18.351 1.00 85.81 168 LEU A N 1
ATOM 1338 C CA . LEU A 1 168 ? -3.168 0.903 18.697 1.00 85.81 168 LEU A CA 1
ATOM 1339 C C . LEU A 1 168 ? -2.821 -0.047 17.546 1.00 85.81 168 LEU A C 1
ATOM 1341 O O . LEU A 1 168 ? -2.238 -1.103 17.791 1.00 85.81 168 LEU A O 1
ATOM 1345 N N . MET A 1 169 ? -3.131 0.339 16.305 1.00 85.06 169 MET A N 1
ATOM 1346 C CA . MET A 1 169 ? -2.844 -0.478 15.118 1.00 85.06 169 MET A CA 1
ATOM 1347 C C . MET A 1 169 ? -1.340 -0.667 14.879 1.00 85.06 169 MET A C 1
ATOM 1349 O O . MET A 1 169 ? -0.903 -1.748 14.501 1.00 85.06 169 MET A O 1
ATOM 1353 N N . PHE A 1 170 ? -0.528 0.364 15.125 1.00 81.50 170 PHE A N 1
ATOM 1354 C CA . PHE A 1 170 ? 0.910 0.347 14.840 1.00 81.50 170 PHE A CA 1
ATOM 1355 C C . PHE A 1 170 ? 1.758 0.398 16.120 1.00 81.50 170 PHE A C 1
ATOM 1357 O O . PHE A 1 170 ? 2.653 1.233 16.266 1.00 81.50 170 PHE A O 1
ATOM 1364 N N . THR A 1 171 ? 1.481 -0.507 17.065 1.00 76.31 171 THR A N 1
ATOM 1365 C CA . THR A 1 171 ? 2.281 -0.685 18.293 1.00 76.31 171 THR A CA 1
ATOM 1366 C C . THR A 1 171 ? 3.437 -1.675 18.115 1.00 76.31 171 THR A C 1
ATOM 1368 O O . THR A 1 171 ? 3.457 -2.481 17.187 1.00 76.31 171 THR A O 1
ATOM 1371 N N . GLY A 1 172 ? 4.410 -1.637 19.036 1.00 78.94 172 GLY A N 1
ATOM 1372 C CA . GLY A 1 172 ? 5.509 -2.609 19.085 1.00 78.94 172 GLY A CA 1
ATOM 1373 C C . GLY A 1 172 ? 6.324 -2.635 17.790 1.00 78.94 172 GLY A C 1
ATOM 1374 O O . GLY A 1 172 ? 6.757 -1.586 17.313 1.00 78.94 172 GLY A O 1
ATOM 1375 N N . ASP A 1 173 ? 6.497 -3.829 17.220 1.00 65.31 173 ASP A N 1
ATOM 1376 C CA . ASP A 1 173 ? 7.248 -4.053 15.976 1.00 65.31 173 ASP A CA 1
ATOM 1377 C C . ASP A 1 173 ? 6.606 -3.344 14.763 1.00 65.31 173 ASP A C 1
ATOM 1379 O O . ASP A 1 173 ? 7.296 -2.955 13.823 1.00 65.31 173 ASP A O 1
ATOM 1383 N N . SER A 1 174 ? 5.296 -3.078 14.809 1.00 76.81 174 SER A N 1
ATOM 1384 C CA . SER A 1 174 ? 4.553 -2.389 13.746 1.00 76.81 174 SER A CA 1
ATOM 1385 C C . SER A 1 174 ? 4.753 -0.869 13.746 1.00 76.81 174 SER A C 1
ATOM 1387 O O . SER A 1 174 ? 4.340 -0.194 12.804 1.00 76.81 174 SER A O 1
ATOM 1389 N N . LYS A 1 175 ? 5.411 -0.300 14.768 1.00 84.94 175 LYS A N 1
ATOM 1390 C CA . LYS A 1 175 ? 5.682 1.145 14.841 1.00 84.94 175 LYS A CA 1
ATOM 1391 C C . LYS A 1 175 ? 6.532 1.630 13.664 1.00 84.94 175 LYS A C 1
ATOM 1393 O O . LYS A 1 175 ? 6.303 2.724 13.149 1.00 84.94 175 LYS A O 1
ATOM 1398 N N . MET A 1 176 ? 7.484 0.810 13.216 1.00 88.31 176 MET A N 1
ATOM 1399 C CA . MET A 1 176 ? 8.341 1.133 12.072 1.00 88.31 176 MET A CA 1
ATOM 1400 C C . MET A 1 176 ? 7.520 1.363 10.795 1.00 88.31 176 MET A C 1
ATOM 1402 O O . MET A 1 176 ? 7.823 2.283 10.040 1.00 88.31 176 MET A O 1
ATOM 1406 N N . VAL A 1 177 ? 6.429 0.612 10.604 1.00 89.25 177 VAL A N 1
ATOM 1407 C CA . VAL A 1 177 ? 5.506 0.783 9.468 1.00 89.25 177 VAL A CA 1
ATOM 1408 C C . VAL A 1 177 ? 4.881 2.179 9.479 1.00 89.25 177 VAL A C 1
ATOM 1410 O O . VAL A 1 177 ? 4.846 2.850 8.451 1.00 89.25 177 VAL A O 1
ATOM 1413 N N . SER A 1 178 ? 4.458 2.669 10.649 1.00 90.69 178 SER A N 1
ATOM 1414 C CA . SER A 1 178 ? 3.924 4.032 10.797 1.00 90.69 178 SER A CA 1
ATOM 1415 C C . SER A 1 178 ? 4.953 5.111 10.444 1.00 90.69 178 SER A C 1
ATOM 1417 O O . SER A 1 178 ? 4.641 6.083 9.750 1.00 90.69 178 SER A O 1
ATOM 1419 N N . GLU A 1 179 ? 6.211 4.918 10.844 1.00 93.25 179 GLU A N 1
ATOM 1420 C CA . GLU A 1 179 ? 7.298 5.840 10.505 1.00 93.25 179 GLU A CA 1
ATOM 1421 C C . GLU A 1 179 ? 7.628 5.836 9.003 1.00 93.25 179 GLU A C 1
ATOM 1423 O O . GLU A 1 179 ? 7.871 6.908 8.438 1.00 93.25 179 GLU A O 1
ATOM 1428 N N . ILE A 1 180 ? 7.606 4.663 8.354 1.00 96.00 180 ILE A N 1
ATOM 1429 C CA . ILE A 1 180 ? 7.766 4.517 6.898 1.00 96.00 180 ILE A CA 1
ATOM 1430 C C . ILE A 1 180 ? 6.636 5.252 6.179 1.00 96.00 180 ILE A C 1
ATOM 1432 O O . ILE A 1 180 ? 6.916 6.139 5.376 1.00 96.00 180 ILE A O 1
ATOM 1436 N N . MET A 1 181 ? 5.378 4.955 6.520 1.00 96.50 181 MET A N 1
ATOM 1437 C CA . MET A 1 181 ? 4.186 5.602 5.959 1.00 96.50 181 MET A CA 1
ATOM 1438 C C . MET A 1 181 ? 4.277 7.130 6.029 1.00 96.50 181 MET A C 1
ATOM 1440 O O . MET A 1 181 ? 4.123 7.828 5.024 1.00 96.50 181 MET A O 1
ATOM 1444 N N . HIS A 1 182 ? 4.604 7.665 7.206 1.00 96.12 182 HIS A N 1
ATOM 1445 C CA . HIS A 1 182 ? 4.707 9.105 7.412 1.00 96.12 182 HIS A CA 1
ATOM 1446 C C . HIS A 1 182 ? 5.833 9.754 6.589 1.00 96.12 182 HIS A C 1
ATOM 1448 O O . HIS A 1 182 ? 5.649 10.829 6.009 1.00 96.12 182 HIS A O 1
ATOM 1454 N N . ASN A 1 183 ? 7.013 9.128 6.531 1.00 97.69 183 ASN A N 1
ATOM 1455 C CA . ASN A 1 183 ? 8.138 9.661 5.761 1.00 97.69 183 ASN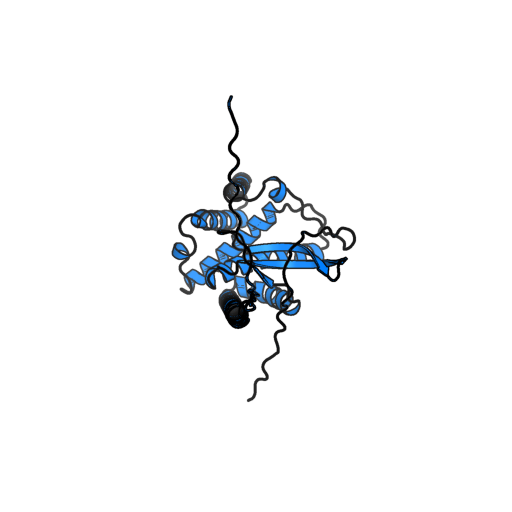 A CA 1
ATOM 1456 C C . ASN A 1 183 ? 7.911 9.524 4.250 1.00 97.69 183 ASN A C 1
ATOM 1458 O O . ASN A 1 183 ? 8.238 10.452 3.514 1.00 97.69 183 ASN A O 1
ATOM 1462 N N . ALA A 1 184 ? 7.296 8.432 3.797 1.00 98.06 184 ALA A N 1
ATOM 1463 C CA . ALA A 1 184 ? 6.894 8.236 2.409 1.00 98.06 184 ALA A CA 1
ATOM 1464 C C . ALA A 1 184 ? 5.886 9.309 1.962 1.00 98.06 184 ALA A C 1
ATOM 1466 O O . ALA A 1 184 ? 6.045 9.921 0.906 1.00 98.06 184 ALA A O 1
ATOM 1467 N N . PHE A 1 185 ? 4.901 9.628 2.807 1.00 97.81 185 PHE A N 1
ATOM 1468 C CA . PHE A 1 185 ? 3.961 10.719 2.549 1.00 97.81 185 PHE A CA 1
ATOM 1469 C C . PHE A 1 185 ? 4.654 12.086 2.445 1.00 97.81 185 PHE A C 1
ATOM 1471 O O . PHE A 1 185 ? 4.361 12.875 1.542 1.00 97.81 185 PHE A O 1
ATOM 1478 N N . LYS A 1 186 ? 5.602 12.381 3.344 1.00 97.19 186 LYS A N 1
ATOM 1479 C CA . LYS A 1 186 ? 6.416 13.606 3.266 1.00 97.19 186 LYS A CA 1
ATOM 1480 C C . LYS A 1 186 ? 7.210 13.675 1.966 1.00 97.19 186 LYS A C 1
ATOM 1482 O O . LYS A 1 186 ? 7.159 14.701 1.293 1.00 97.19 186 LYS A O 1
ATOM 1487 N N . LEU A 1 187 ? 7.876 12.578 1.617 1.00 97.62 187 LEU A N 1
ATOM 1488 C CA . LEU A 1 187 ? 8.687 12.426 0.417 1.00 97.62 187 LEU A CA 1
ATOM 1489 C C . LEU A 1 187 ? 7.873 12.650 -0.864 1.00 97.62 187 LEU A C 1
ATOM 1491 O O . LEU A 1 187 ? 8.300 13.396 -1.741 1.00 97.62 187 LEU A O 1
ATOM 1495 N N . ARG A 1 188 ? 6.671 12.068 -0.950 1.00 95.69 188 ARG A N 1
ATOM 1496 C CA . ARG A 1 188 ? 5.772 12.239 -2.102 1.00 95.69 188 ARG A CA 1
ATOM 1497 C C . ARG A 1 188 ? 5.353 13.698 -2.308 1.00 95.69 188 ARG A C 1
ATOM 1499 O O . ARG A 1 188 ? 5.203 14.134 -3.443 1.00 95.69 188 ARG A O 1
ATOM 1506 N N . ASN A 1 189 ? 5.174 14.453 -1.223 1.00 94.31 189 ASN A N 1
ATOM 1507 C CA . ASN A 1 189 ? 4.797 15.868 -1.287 1.00 94.31 189 ASN A CA 1
ATOM 1508 C C . ASN A 1 189 ? 5.996 16.810 -1.489 1.00 94.31 189 ASN A C 1
ATOM 1510 O O . ASN A 1 189 ? 5.834 17.894 -2.045 1.00 94.31 189 ASN A O 1
ATOM 1514 N N . HIS A 1 190 ? 7.186 16.422 -1.024 1.00 95.19 190 HIS A N 1
ATOM 1515 C CA . HIS A 1 190 ? 8.410 17.217 -1.107 1.00 95.19 190 HIS A CA 1
ATOM 1516 C C . HIS A 1 190 ? 9.598 16.308 -1.423 1.00 95.19 190 HIS A C 1
ATOM 1518 O O . HIS A 1 190 ? 10.202 15.710 -0.532 1.00 95.19 190 HIS A O 1
ATOM 1524 N N . TRP A 1 191 ? 9.942 16.218 -2.706 1.00 94.56 191 TRP A N 1
ATOM 1525 C CA . TRP A 1 191 ? 11.018 15.346 -3.158 1.00 94.56 191 TRP A CA 1
ATOM 1526 C C . TRP A 1 191 ? 12.404 15.893 -2.738 1.00 94.56 191 TRP A C 1
ATOM 1528 O O . TRP A 1 191 ? 12.779 16.996 -3.138 1.00 94.56 191 TRP A O 1
ATOM 1538 N N . SER A 1 192 ? 13.182 15.125 -1.961 1.00 96.12 192 SER A N 1
ATOM 1539 C CA . SER A 1 192 ? 14.635 15.279 -1.796 1.00 96.12 192 SER A CA 1
ATOM 1540 C C . SER A 1 192 ? 15.379 13.933 -1.767 1.00 96.12 192 SER A C 1
ATOM 1542 O O . SER A 1 192 ? 14.976 13.043 -1.025 1.00 96.12 192 SER A O 1
ATOM 1544 N N . GLU A 1 193 ? 16.490 13.788 -2.506 1.00 95.75 193 GLU A N 1
ATOM 1545 C CA . GLU A 1 193 ? 17.281 12.535 -2.606 1.00 95.75 193 GLU A CA 1
ATOM 1546 C C . GLU A 1 193 ? 17.580 11.897 -1.247 1.00 95.75 193 GLU A C 1
ATOM 1548 O O . GLU A 1 193 ? 17.318 10.719 -1.020 1.00 95.75 193 GLU A O 1
ATOM 1553 N N . LYS A 1 194 ? 17.980 12.734 -0.290 1.00 96.31 194 LYS A N 1
ATOM 1554 C CA . LYS A 1 194 ? 18.205 12.350 1.102 1.00 96.31 194 LYS A CA 1
ATOM 1555 C C . LYS A 1 194 ? 16.982 11.696 1.761 1.00 96.31 194 LYS A C 1
ATOM 1557 O O . LYS A 1 194 ? 17.142 10.763 2.547 1.00 96.31 194 LYS A O 1
ATOM 1562 N N . ASP A 1 195 ? 15.780 12.207 1.510 1.00 95.62 195 ASP A N 1
ATOM 1563 C CA . ASP A 1 195 ? 14.552 11.652 2.081 1.00 95.62 195 ASP A CA 1
ATOM 1564 C C . ASP A 1 195 ? 14.144 10.339 1.397 1.00 95.62 195 ASP A C 1
ATOM 1566 O O . ASP A 1 195 ? 13.611 9.462 2.074 1.00 95.62 195 ASP A O 1
ATOM 1570 N N . TYR A 1 196 ? 14.445 10.146 0.108 1.00 97.25 196 TYR A N 1
ATOM 1571 C CA . TYR A 1 196 ? 14.274 8.835 -0.537 1.00 97.25 196 TYR A CA 1
ATOM 1572 C C . TYR A 1 196 ? 15.237 7.813 0.024 1.00 97.25 196 TYR A C 1
ATOM 1574 O O . TYR A 1 196 ? 14.781 6.756 0.441 1.00 97.25 196 TYR A O 1
ATOM 1582 N N . ASP A 1 197 ? 16.525 8.141 0.134 1.00 96.81 197 ASP A N 1
ATOM 1583 C CA . ASP A 1 197 ? 17.510 7.242 0.741 1.00 96.81 197 ASP A CA 1
ATOM 1584 C C . ASP A 1 197 ? 17.102 6.867 2.166 1.00 96.81 197 ASP A C 1
ATOM 1586 O O . ASP A 1 197 ? 17.239 5.718 2.587 1.00 96.81 197 ASP A O 1
ATOM 1590 N N . LYS A 1 198 ? 16.551 7.823 2.920 1.00 96.88 198 LYS A N 1
ATOM 1591 C CA . LYS A 1 198 ? 16.005 7.556 4.249 1.00 96.88 198 LYS A CA 1
ATOM 1592 C C . LYS A 1 198 ? 14.879 6.523 4.188 1.00 96.88 198 LYS A C 1
ATOM 1594 O O . LYS A 1 198 ? 14.969 5.523 4.892 1.00 96.88 198 LYS A O 1
ATOM 1599 N N . VAL A 1 199 ? 13.834 6.751 3.389 1.00 97.62 199 VAL A N 1
ATOM 1600 C CA . VAL A 1 199 ? 12.686 5.828 3.321 1.00 97.62 199 VAL A CA 1
ATOM 1601 C C . VAL A 1 199 ? 13.107 4.469 2.762 1.00 97.62 199 VAL A C 1
ATOM 1603 O O . VAL A 1 199 ? 12.719 3.445 3.312 1.00 97.62 199 VAL A O 1
ATOM 1606 N N . TYR A 1 200 ? 13.962 4.446 1.741 1.00 97.62 200 TYR A N 1
ATOM 1607 C CA . TYR A 1 200 ? 14.545 3.229 1.183 1.00 97.62 200 TYR A CA 1
ATOM 1608 C C . TYR A 1 200 ? 15.239 2.395 2.266 1.00 97.62 200 TYR A C 1
ATOM 1610 O O . TYR A 1 200 ? 14.962 1.207 2.408 1.00 97.62 200 TYR A O 1
ATOM 1618 N N . ASN A 1 201 ? 16.103 3.012 3.078 1.00 97.00 201 ASN A N 1
ATOM 1619 C CA . ASN A 1 201 ? 16.784 2.299 4.158 1.00 97.00 201 ASN A CA 1
ATOM 1620 C C . ASN A 1 201 ? 15.802 1.815 5.236 1.00 97.00 201 ASN A C 1
ATOM 1622 O O . ASN A 1 201 ? 15.970 0.711 5.739 1.00 97.00 201 ASN A O 1
ATOM 1626 N N . GLN A 1 202 ? 14.737 2.570 5.531 1.00 96.19 202 GLN A N 1
ATOM 1627 C CA . GLN A 1 202 ? 13.689 2.094 6.441 1.00 96.19 202 GLN A CA 1
ATOM 1628 C C . GLN A 1 202 ? 12.951 0.861 5.894 1.00 96.19 202 GLN A C 1
ATOM 1630 O O . GLN A 1 202 ? 12.620 -0.029 6.671 1.00 96.19 202 GLN A O 1
ATOM 1635 N N . LEU A 1 203 ? 12.713 0.777 4.579 1.00 94.75 203 LEU A N 1
ATOM 1636 C CA . LEU A 1 203 ? 12.142 -0.423 3.952 1.00 94.75 203 LEU A CA 1
ATOM 1637 C C . LEU A 1 203 ? 13.080 -1.627 4.108 1.00 94.75 203 LEU A C 1
ATOM 1639 O O . LEU A 1 203 ? 12.627 -2.720 4.446 1.00 94.75 203 LEU A O 1
ATOM 1643 N N . VAL A 1 204 ? 14.386 -1.426 3.911 1.00 94.62 204 VAL A N 1
ATOM 1644 C CA . VAL A 1 204 ? 15.395 -2.477 4.122 1.00 94.62 204 VAL A CA 1
ATOM 1645 C C . VAL A 1 204 ? 15.415 -2.938 5.580 1.00 94.62 204 VAL A C 1
ATOM 1647 O O . VAL A 1 204 ? 15.355 -4.139 5.836 1.00 94.62 204 VAL A O 1
ATOM 1650 N N . ASP A 1 205 ? 15.438 -2.002 6.530 1.00 92.31 205 ASP A N 1
ATOM 1651 C CA . ASP A 1 205 ? 15.439 -2.295 7.968 1.00 92.31 205 ASP A CA 1
ATOM 1652 C C . ASP A 1 205 ? 14.166 -3.030 8.414 1.00 92.31 205 ASP A C 1
ATOM 1654 O O . ASP A 1 205 ? 14.217 -3.876 9.309 1.00 92.31 205 ASP A O 1
ATOM 1658 N N . TYR A 1 206 ? 13.031 -2.740 7.771 1.00 89.25 206 TYR A N 1
ATOM 1659 C CA . TYR A 1 206 ? 11.767 -3.433 8.011 1.00 89.25 206 TYR A CA 1
ATOM 1660 C C . TYR A 1 206 ? 11.766 -4.876 7.481 1.00 89.25 206 TYR A C 1
ATOM 1662 O O . TYR A 1 206 ? 11.045 -5.722 8.009 1.00 89.25 206 TYR A O 1
ATOM 1670 N N . GLY A 1 207 ? 12.600 -5.183 6.482 1.00 88.19 207 GLY A N 1
ATOM 1671 C CA . GLY A 1 207 ? 12.794 -6.543 5.973 1.00 88.19 207 GLY A CA 1
ATOM 1672 C C . GLY A 1 207 ? 12.688 -6.699 4.457 1.00 88.19 207 GLY A C 1
ATOM 1673 O O . GLY A 1 207 ? 12.826 -7.821 3.963 1.00 88.19 207 GLY A O 1
ATOM 1674 N N . TYR A 1 208 ? 12.479 -5.619 3.698 1.00 88.56 208 TYR A N 1
ATOM 1675 C CA . TYR A 1 208 ? 12.520 -5.699 2.239 1.00 88.56 208 TYR A CA 1
ATOM 1676 C C . TYR A 1 208 ? 13.945 -5.983 1.754 1.00 88.56 208 TYR A C 1
ATOM 1678 O O . TYR A 1 208 ? 14.920 -5.358 2.172 1.00 88.56 208 TYR A O 1
ATOM 1686 N N . SER A 1 209 ? 14.080 -6.916 0.811 1.00 90.00 209 SER A N 1
ATOM 1687 C CA . SER A 1 209 ? 15.374 -7.191 0.186 1.00 90.00 209 SER A CA 1
ATOM 1688 C C . SER A 1 209 ? 15.821 -6.005 -0.665 1.00 90.00 209 SER A C 1
ATOM 1690 O O . SER A 1 209 ? 15.118 -5.614 -1.596 1.00 90.00 209 SER A O 1
ATOM 1692 N N . SER A 1 210 ? 17.038 -5.501 -0.444 1.00 91.19 210 SER A N 1
ATOM 1693 C CA . SER A 1 210 ? 17.642 -4.484 -1.319 1.00 91.19 210 SER A CA 1
ATOM 1694 C C . SER A 1 210 ? 17.689 -4.920 -2.785 1.00 91.19 210 SER A C 1
ATOM 1696 O O . SER A 1 210 ? 17.570 -4.089 -3.681 1.00 91.19 210 SER A O 1
ATOM 1698 N N . THR A 1 211 ? 17.860 -6.217 -3.062 1.00 88.75 211 THR A N 1
ATOM 1699 C CA . THR A 1 211 ? 17.818 -6.732 -4.438 1.00 88.75 211 THR A CA 1
ATOM 1700 C C . THR A 1 211 ? 16.431 -6.560 -5.049 1.00 88.75 211 THR A C 1
ATOM 1702 O O . THR A 1 211 ? 16.332 -6.176 -6.210 1.00 88.75 211 THR A O 1
ATOM 1705 N N . GLU A 1 212 ? 15.379 -6.804 -4.267 1.00 84.25 212 GLU A N 1
ATOM 1706 C CA . GLU A 1 212 ? 14.000 -6.651 -4.727 1.00 84.25 212 GLU A CA 1
ATOM 1707 C C . GLU A 1 212 ? 13.626 -5.177 -4.879 1.00 84.25 212 GLU A C 1
ATOM 1709 O O . GLU A 1 212 ? 13.123 -4.787 -5.924 1.00 84.25 212 GLU A O 1
ATOM 1714 N N . LEU A 1 213 ? 13.974 -4.324 -3.912 1.00 89.88 213 LEU A N 1
ATOM 1715 C CA . LEU A 1 213 ? 13.706 -2.884 -3.981 1.00 89.88 213 LEU A CA 1
ATOM 1716 C C . LEU A 1 213 ? 14.354 -2.209 -5.201 1.00 89.88 213 LEU A C 1
ATOM 1718 O O . LEU A 1 213 ? 13.772 -1.292 -5.780 1.00 89.88 213 LEU A O 1
ATOM 1722 N N . ASN A 1 214 ? 15.534 -2.677 -5.620 1.00 89.75 214 ASN A N 1
ATOM 1723 C CA . ASN A 1 214 ? 16.223 -2.182 -6.816 1.00 89.75 214 ASN A CA 1
ATOM 1724 C C . ASN A 1 214 ? 15.747 -2.829 -8.122 1.00 89.75 214 ASN A C 1
ATOM 1726 O O . ASN A 1 214 ? 16.173 -2.399 -9.200 1.00 89.75 214 ASN A O 1
ATOM 1730 N N . ARG A 1 215 ? 14.895 -3.860 -8.058 1.00 86.19 215 ARG A N 1
ATOM 1731 C CA . ARG A 1 215 ? 14.352 -4.506 -9.251 1.00 86.19 215 ARG A CA 1
ATOM 1732 C C . ARG A 1 215 ? 13.525 -3.498 -10.035 1.00 86.19 215 ARG A C 1
ATOM 1734 O O . ARG A 1 215 ? 12.723 -2.751 -9.483 1.00 86.19 215 ARG A O 1
ATOM 1741 N N . ILE A 1 216 ? 13.708 -3.515 -11.349 1.00 81.62 216 ILE A N 1
ATOM 1742 C CA . ILE A 1 216 ? 12.903 -2.728 -12.274 1.00 81.62 216 ILE A CA 1
ATOM 1743 C C . ILE A 1 216 ? 11.627 -3.510 -12.589 1.00 81.62 216 ILE A C 1
ATOM 1745 O O . ILE A 1 216 ? 11.684 -4.666 -13.023 1.00 81.62 216 ILE A O 1
ATOM 1749 N N . ILE A 1 217 ? 10.476 -2.875 -12.386 1.00 72.25 217 ILE A N 1
ATOM 1750 C CA . ILE A 1 217 ? 9.199 -3.361 -12.894 1.00 72.25 217 ILE A CA 1
ATOM 1751 C C . ILE A 1 217 ? 9.258 -3.301 -14.419 1.00 72.25 217 ILE A C 1
ATOM 1753 O O . ILE A 1 217 ? 9.490 -2.251 -15.016 1.00 72.25 217 ILE A O 1
ATOM 1757 N N . SER A 1 218 ? 9.079 -4.456 -15.045 1.00 63.97 218 SER A N 1
ATOM 1758 C CA . SER A 1 218 ? 8.958 -4.597 -16.492 1.00 63.97 218 SER A CA 1
ATOM 1759 C C . SER A 1 218 ? 7.679 -5.368 -16.767 1.00 63.97 218 SER A C 1
ATOM 1761 O O . SER A 1 218 ? 7.375 -6.320 -16.051 1.00 63.97 218 SER A O 1
ATOM 1763 N N . GLN A 1 219 ? 6.926 -4.945 -17.783 1.00 58.25 219 GLN A N 1
ATOM 1764 C CA . GLN A 1 219 ? 5.726 -5.662 -18.204 1.00 58.25 219 GLN A CA 1
ATOM 1765 C C . GLN A 1 219 ? 6.131 -7.081 -18.618 1.00 58.25 219 GLN A C 1
ATOM 1767 O O . GLN A 1 219 ? 6.859 -7.265 -19.598 1.00 58.25 219 GLN A O 1
ATOM 1772 N N . ARG A 1 220 ? 5.701 -8.091 -17.857 1.00 58.25 220 ARG A N 1
ATOM 1773 C CA . ARG A 1 220 ? 5.938 -9.487 -18.227 1.00 58.25 220 ARG A CA 1
ATOM 1774 C C . ARG A 1 220 ? 4.918 -9.921 -19.268 1.00 58.25 220 ARG A C 1
ATOM 1776 O O . ARG A 1 220 ? 3.719 -9.714 -19.109 1.00 58.25 220 ARG A O 1
ATOM 1783 N N . THR A 1 221 ? 5.405 -10.551 -20.328 1.00 54.81 221 THR A N 1
ATOM 1784 C CA . THR A 1 221 ? 4.556 -11.268 -21.279 1.00 54.81 221 THR A CA 1
ATOM 1785 C C . THR A 1 221 ? 4.150 -12.622 -20.696 1.00 54.81 221 THR A C 1
ATOM 1787 O O . THR A 1 221 ? 4.854 -13.177 -19.851 1.00 54.81 221 THR A O 1
ATOM 1790 N N . GLU A 1 222 ? 3.042 -13.184 -21.183 1.00 56.94 222 GLU A N 1
ATOM 1791 C CA . GLU A 1 222 ? 2.572 -14.533 -20.820 1.00 56.94 222 GLU A CA 1
ATOM 1792 C C . GLU A 1 222 ? 3.669 -15.605 -21.005 1.00 56.94 222 GLU A C 1
ATOM 1794 O O . GLU A 1 222 ? 3.778 -16.545 -20.224 1.00 56.94 222 GLU A O 1
ATOM 1799 N N . GLU A 1 223 ? 4.553 -15.414 -21.985 1.00 53.59 223 GLU A N 1
ATOM 1800 C CA . GLU A 1 223 ? 5.681 -16.302 -22.297 1.00 53.59 223 GLU A CA 1
ATOM 1801 C C . GLU A 1 223 ? 6.800 -16.281 -21.237 1.00 53.59 223 GLU A C 1
ATOM 1803 O O . GLU A 1 223 ? 7.571 -17.232 -21.135 1.00 53.59 223 GLU A O 1
ATOM 1808 N N . ASN A 1 224 ? 6.879 -15.224 -20.421 1.00 54.91 224 ASN A N 1
ATOM 1809 C CA . ASN A 1 224 ? 7.890 -15.033 -19.373 1.00 54.91 224 ASN A CA 1
ATOM 1810 C C . ASN A 1 224 ? 7.340 -15.319 -17.961 1.00 54.91 224 ASN A C 1
ATOM 1812 O O . ASN A 1 224 ? 7.860 -14.834 -16.946 1.00 54.91 224 ASN A O 1
ATOM 1816 N N . CYS A 1 225 ? 6.265 -16.105 -17.898 1.00 54.81 225 CYS A N 1
ATOM 1817 C CA . CYS A 1 225 ? 5.606 -16.510 -16.669 1.00 54.81 225 CYS A CA 1
ATOM 1818 C C . CYS A 1 225 ? 6.420 -17.600 -15.947 1.00 54.81 225 CYS A C 1
ATOM 1820 O O . CYS A 1 225 ? 6.363 -18.778 -16.297 1.00 54.81 225 CYS A O 1
ATOM 1822 N N . PHE A 1 226 ? 7.147 -17.216 -14.896 1.00 49.97 226 PHE A N 1
ATOM 1823 C CA . PHE A 1 226 ? 7.787 -18.144 -13.960 1.00 49.97 226 PHE A CA 1
ATOM 1824 C C . PHE A 1 226 ? 7.183 -17.912 -12.571 1.00 49.97 226 PHE A C 1
ATOM 1826 O O . PHE A 1 226 ? 7.452 -16.889 -11.945 1.00 49.97 226 PHE A O 1
ATOM 1833 N N . GLY A 1 227 ? 6.306 -18.816 -12.125 1.00 42.62 227 GLY A N 1
ATOM 1834 C CA . GLY A 1 227 ? 5.532 -18.668 -10.888 1.00 42.62 227 GLY A CA 1
ATOM 1835 C C . GLY A 1 227 ? 6.053 -19.518 -9.729 1.00 42.62 227 GLY A C 1
ATOM 1836 O O . GLY A 1 227 ? 6.534 -20.638 -9.922 1.00 42.62 227 GLY A O 1
ATOM 1837 N N . MET A 1 228 ? 5.914 -18.981 -8.517 1.00 41.62 228 MET A N 1
ATOM 1838 C CA . MET A 1 228 ? 6.213 -19.645 -7.249 1.00 41.62 228 MET A CA 1
ATOM 1839 C C . MET A 1 228 ? 5.148 -20.709 -6.924 1.00 41.62 228 MET A C 1
ATOM 1841 O O . MET A 1 228 ? 3.961 -20.519 -7.185 1.00 41.62 228 MET A O 1
ATOM 1845 N N . VAL A 1 229 ? 5.560 -21.842 -6.345 1.00 36.47 229 VAL A N 1
ATOM 1846 C CA . VAL A 1 229 ? 4.649 -22.918 -5.918 1.00 36.47 229 VAL A CA 1
ATOM 1847 C C . VAL A 1 229 ? 3.932 -22.492 -4.635 1.00 36.47 229 VAL A C 1
ATOM 1849 O O . VAL A 1 229 ? 4.393 -22.778 -3.532 1.00 36.47 229 VAL A O 1
ATOM 1852 N N . ALA A 1 230 ? 2.788 -21.826 -4.764 1.00 39.03 230 ALA A N 1
ATOM 1853 C CA . ALA A 1 230 ? 1.824 -21.768 -3.676 1.00 39.03 230 ALA A CA 1
ATOM 1854 C C . ALA A 1 230 ? 1.013 -23.070 -3.710 1.00 39.03 230 ALA A C 1
ATOM 1856 O O . ALA A 1 230 ? 0.083 -23.225 -4.501 1.00 39.03 230 ALA A O 1
ATOM 1857 N N . ASN A 1 231 ? 1.373 -24.039 -2.868 1.00 37.09 231 ASN A N 1
ATOM 1858 C CA . ASN A 1 231 ? 0.465 -25.136 -2.547 1.00 37.09 231 ASN A CA 1
ATOM 1859 C C . ASN A 1 231 ? -0.726 -24.549 -1.774 1.00 37.09 231 ASN A C 1
ATOM 1861 O O . ASN A 1 231 ? -0.733 -24.571 -0.546 1.00 37.09 231 ASN A O 1
ATOM 1865 N N . MET A 1 232 ? -1.720 -24.007 -2.479 1.00 41.06 232 MET A N 1
ATOM 1866 C CA . MET A 1 232 ? -3.005 -23.650 -1.886 1.00 41.06 232 MET A CA 1
ATOM 1867 C C . MET A 1 232 ? -4.125 -24.535 -2.442 1.00 41.06 232 MET A C 1
ATOM 1869 O O . MET A 1 232 ? -4.259 -24.689 -3.659 1.00 41.06 232 MET A O 1
ATOM 1873 N N . PRO A 1 233 ? -4.960 -25.122 -1.570 1.00 37.34 233 PRO A N 1
ATOM 1874 C CA . PRO A 1 233 ? -6.202 -25.747 -1.991 1.00 37.34 233 PRO A CA 1
ATOM 1875 C C . PRO A 1 233 ? -7.162 -24.669 -2.517 1.00 37.34 233 PRO A C 1
ATOM 1877 O O . PRO A 1 233 ? -7.444 -23.687 -1.838 1.00 37.34 233 PRO A O 1
ATOM 1880 N N . LYS A 1 234 ? -7.681 -24.870 -3.734 1.00 38.94 234 LYS A N 1
ATOM 1881 C CA . LYS A 1 234 ? -8.685 -23.999 -4.366 1.00 38.94 234 LYS A CA 1
ATOM 1882 C C . LYS A 1 234 ? -9.907 -23.804 -3.458 1.00 38.94 234 LYS A C 1
ATOM 1884 O O . LYS A 1 234 ? -10.609 -24.777 -3.186 1.00 38.94 234 LYS A O 1
ATOM 1889 N N . LYS A 1 235 ? -10.237 -22.552 -3.128 1.00 41.16 235 LYS A N 1
ATOM 1890 C CA . LYS A 1 235 ? -11.621 -22.095 -2.910 1.00 41.16 235 LYS A CA 1
ATOM 1891 C C . LYS A 1 235 ? -11.767 -20.651 -3.405 1.00 41.16 235 LYS A C 1
ATOM 1893 O O . LYS A 1 235 ? -11.447 -19.719 -2.683 1.00 41.16 235 LYS A O 1
ATOM 1898 N N . SER A 1 236 ? -12.252 -20.508 -4.635 1.00 35.31 236 SER A N 1
ATOM 1899 C CA . SER A 1 236 ? -12.679 -19.237 -5.231 1.00 35.31 236 SER A CA 1
ATOM 1900 C C . SER A 1 236 ? -13.996 -18.764 -4.616 1.00 35.31 236 SER A C 1
ATOM 1902 O O . SER A 1 236 ? -14.915 -19.579 -4.448 1.00 35.31 236 SER A O 1
ATOM 1904 N N . VAL A 1 237 ? -14.128 -17.470 -4.326 1.00 41.38 237 VAL A N 1
ATOM 1905 C CA . VAL A 1 237 ? -15.353 -16.879 -3.771 1.00 41.38 237 VAL A CA 1
ATOM 1906 C C . VAL A 1 237 ? -16.177 -16.284 -4.911 1.00 41.38 237 VAL A C 1
ATOM 1908 O O . VAL A 1 237 ? -15.927 -15.180 -5.374 1.00 41.38 237 VAL A O 1
ATOM 1911 N N . VAL A 1 238 ? -17.222 -16.990 -5.348 1.00 35.94 238 VAL A N 1
ATOM 1912 C CA . VAL A 1 238 ? -18.216 -16.410 -6.266 1.00 35.94 238 VAL A CA 1
ATOM 1913 C C . VAL A 1 238 ? -19.226 -15.606 -5.446 1.00 35.94 238 VAL A C 1
ATOM 1915 O O . VAL A 1 238 ? -20.039 -16.179 -4.716 1.00 35.94 238 VAL A O 1
ATOM 1918 N N . LEU A 1 239 ? -19.193 -14.277 -5.562 1.00 38.47 239 LEU A N 1
ATOM 1919 C CA . LEU A 1 239 ? -20.241 -13.406 -5.029 1.00 38.47 239 LEU A CA 1
ATOM 1920 C C . LEU A 1 239 ? -21.513 -13.590 -5.868 1.00 38.47 239 LEU A C 1
ATOM 1922 O O . LEU A 1 239 ? -21.563 -13.195 -7.031 1.00 38.47 239 LEU A O 1
ATOM 1926 N N . LYS A 1 240 ? -22.557 -14.196 -5.291 1.00 34.56 240 LYS A N 1
ATOM 1927 C CA . LYS A 1 240 ? -23.900 -14.104 -5.875 1.00 34.56 240 LYS A CA 1
ATOM 1928 C C . LYS A 1 240 ? -24.490 -12.730 -5.539 1.00 34.56 240 LYS A C 1
ATOM 1930 O O . LYS A 1 240 ? -24.426 -12.344 -4.373 1.00 34.56 240 LYS A O 1
ATOM 1935 N N . PRO A 1 241 ? -25.081 -12.016 -6.509 1.00 35.16 241 PRO A N 1
ATOM 1936 C CA . PRO A 1 241 ? -25.852 -10.819 -6.211 1.00 35.16 241 PRO A CA 1
ATOM 1937 C C . PRO A 1 241 ? -27.092 -11.215 -5.401 1.00 35.16 241 PRO A C 1
ATOM 1939 O O . PRO A 1 241 ? -27.838 -12.111 -5.802 1.00 35.16 241 PRO A O 1
ATOM 1942 N N . GLU A 1 242 ? -27.299 -10.573 -4.253 1.00 40.31 242 GLU A N 1
ATOM 1943 C CA . GLU A 1 242 ? -28.564 -10.665 -3.528 1.00 40.31 242 GLU A CA 1
ATOM 1944 C C . GLU A 1 242 ? -29.640 -9.934 -4.340 1.00 40.31 242 GLU A C 1
ATOM 1946 O O . GLU A 1 242 ? -29.487 -8.769 -4.712 1.00 40.31 242 GLU A O 1
ATOM 1951 N N . LEU A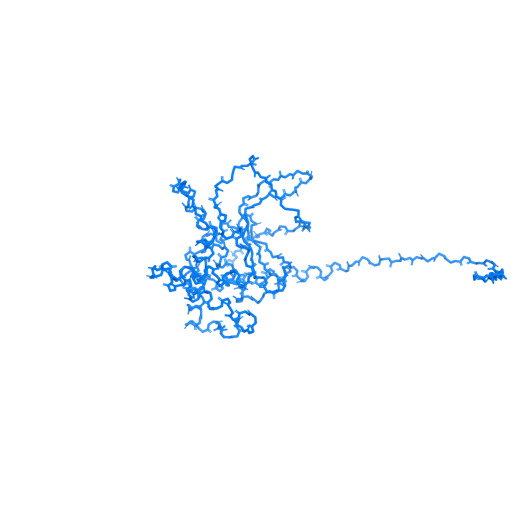 1 243 ? -30.719 -10.653 -4.654 1.00 36.38 243 LEU A N 1
ATOM 1952 C CA . LEU A 1 243 ? -31.945 -10.066 -5.173 1.00 36.38 243 LEU A CA 1
ATOM 1953 C C . LEU A 1 243 ? -32.510 -9.149 -4.089 1.00 36.38 243 LEU A C 1
ATOM 1955 O O . LEU A 1 243 ? -32.909 -9.611 -3.023 1.00 36.38 243 LEU A O 1
ATOM 1959 N N . ILE A 1 244 ? -32.530 -7.851 -4.375 1.00 35.78 244 ILE A N 1
ATOM 1960 C CA . ILE A 1 244 ? -33.296 -6.879 -3.603 1.00 35.78 244 ILE A CA 1
ATOM 1961 C C . ILE A 1 244 ? -34.770 -7.160 -3.912 1.00 35.78 244 ILE A C 1
ATOM 1963 O O . ILE A 1 244 ? -35.269 -6.777 -4.972 1.00 35.78 244 ILE A O 1
ATOM 1967 N N . GLU A 1 245 ? -35.452 -7.879 -3.024 1.00 37.09 245 GLU A N 1
ATOM 1968 C CA . GLU A 1 245 ? -36.914 -7.892 -2.999 1.00 37.09 245 GLU A CA 1
ATOM 1969 C C . GLU A 1 245 ? -37.387 -6.589 -2.338 1.00 37.09 245 GLU A C 1
ATOM 1971 O O . GLU A 1 245 ? -37.001 -6.279 -1.210 1.00 37.09 245 GLU A O 1
ATOM 1976 N N . ASN A 1 246 ? -38.158 -5.803 -3.098 1.00 36.38 246 ASN A N 1
ATOM 1977 C CA . ASN A 1 246 ? -38.886 -4.622 -2.621 1.00 36.38 246 ASN A CA 1
ATOM 1978 C C . ASN A 1 246 ? -40.095 -5.022 -1.774 1.00 36.38 246 ASN A C 1
ATOM 1980 O O . ASN A 1 246 ? -40.797 -5.973 -2.190 1.00 36.38 246 ASN A O 1
#

Secondary structure (DSSP, 8-state):
----------------------PPPPHHHHHHHHHHHHHHHHHHHHHHTTSHHHHHHHHHHHHHHHTT-EEEE-PPTT--EEEEEEEEEETTEEEEEEEEEEEETTS-HHHHHHHHHHHHHHHHHHHHHHHTT--S-EEHHHHHHHHHHHHHHHHHHHHHTTS--HHHHT-GGGHHHHHHHHHHHHHHHS--HHHHHHHHHHHHHHT--HHHHTPEE----GGG---------------PPP----

Sequence (246 aa):
MRLLFILIFISSPLCAEVQFAQTPPSQQNISESVEFNRQELLMAIKLVAKTKTGEELTPFIDELLQQDKIHLTKLQKGHYGESGEGCVIKDGKYYYEGLFIMLNDTLTSAEMASSLVHEVTHYRMIKDLVALNMNFPVQVAAFEISAFATQYEFITELERLKLIDSQLMFTGDSKMVSEIMHNAFKLRNHWSEKDYDKVYNQLVDYGYSSTELNRIISQRTEENCFGMVANMPKKSVVLKPELIEN

Foldseek 3Di:
DDDDDDDDDDDDDDDDPPPPPPPPDDPVVVVVLVVVLVVLQVLLLVLLCVFPLSVVLNVLVVVCLQLLQEEEDADDPPDAKDKDQAWAADPNDTDGSGIGIYGYSPDGSNSNSLSVQLRSQLVVVVVVCVVVVPDDWDFVLLSNLRSLLSSLNSVVRCVVVVNDDVCVVQPDLSVLSNVLSVLSVVCVVPPDPVSSVVSLVSCVVNPDDPVRRRDTDDDDDRVNHDHDDDPDDDDRDDDDDDPPDD